Protein AF-A0A959T1R0-F1 (afdb_monomer)

Structure (mmCIF, N/CA/C/O backbone):
data_AF-A0A959T1R0-F1
#
_entry.id   AF-A0A959T1R0-F1
#
loop_
_atom_site.group_PDB
_atom_site.id
_atom_site.type_symbol
_atom_site.label_atom_id
_atom_site.label_alt_id
_atom_site.label_comp_id
_atom_site.label_asym_id
_atom_site.label_entity_id
_atom_site.label_seq_id
_atom_site.pdbx_PDB_ins_code
_atom_site.Cartn_x
_atom_site.Cartn_y
_atom_site.Cartn_z
_atom_site.occupancy
_atom_site.B_iso_or_equiv
_atom_site.auth_seq_id
_atom_site.auth_comp_id
_atom_site.auth_asym_id
_atom_site.auth_atom_id
_atom_site.pdbx_PDB_model_num
ATOM 1 N N . ARG A 1 1 ? -25.897 -6.300 41.941 1.00 79.12 1 ARG A N 1
ATOM 2 C CA . ARG A 1 1 ? -26.261 -5.542 43.169 1.00 79.12 1 ARG A CA 1
ATOM 3 C C . ARG A 1 1 ? -26.926 -4.231 42.770 1.00 79.12 1 ARG A C 1
ATOM 5 O O . ARG A 1 1 ? -26.389 -3.552 41.906 1.00 79.12 1 ARG A O 1
ATOM 12 N N . TYR A 1 2 ? -28.051 -3.872 43.387 1.00 75.25 2 TYR A N 1
ATOM 13 C CA . TYR A 1 2 ? -28.722 -2.586 43.165 1.00 75.25 2 TYR A CA 1
ATOM 14 C C . TYR A 1 2 ? -28.640 -1.717 44.425 1.00 75.25 2 TYR A C 1
ATOM 16 O O . TYR A 1 2 ? -28.887 -2.208 45.525 1.00 75.25 2 TYR A O 1
ATOM 24 N N . ASP A 1 3 ? -28.254 -0.451 44.270 1.00 79.12 3 ASP A N 1
ATOM 25 C CA . ASP A 1 3 ? -28.226 0.553 45.335 1.00 79.12 3 ASP A CA 1
ATOM 26 C C . ASP A 1 3 ? -29.332 1.587 45.084 1.00 79.12 3 ASP A C 1
ATOM 28 O O . ASP A 1 3 ? -29.198 2.467 44.230 1.00 79.12 3 ASP A O 1
ATOM 32 N N . LEU A 1 4 ? -30.428 1.464 45.840 1.00 76.31 4 LEU A N 1
ATOM 33 C CA . LEU A 1 4 ? -31.604 2.341 45.775 1.00 76.31 4 LEU A CA 1
ATOM 34 C C . LEU A 1 4 ? -31.287 3.806 46.099 1.00 76.31 4 LEU A C 1
ATOM 36 O O . LEU A 1 4 ? -31.921 4.687 45.531 1.00 76.31 4 LEU A O 1
ATOM 40 N N . LYS A 1 5 ? -30.311 4.086 46.976 1.00 76.75 5 LYS A N 1
ATOM 41 C CA . LYS A 1 5 ? -29.961 5.466 47.364 1.00 76.75 5 LYS A CA 1
ATOM 42 C C . LYS A 1 5 ? -29.145 6.169 46.286 1.00 76.75 5 LYS A C 1
ATOM 44 O O . LYS A 1 5 ? -29.253 7.378 46.118 1.00 76.75 5 LYS A O 1
ATOM 49 N N . ARG A 1 6 ? -28.299 5.417 45.579 1.00 77.62 6 ARG A N 1
ATOM 50 C CA . ARG A 1 6 ? -27.427 5.945 44.517 1.00 77.62 6 ARG A CA 1
ATOM 51 C C . ARG A 1 6 ? -27.994 5.746 43.111 1.00 77.62 6 ARG A C 1
ATOM 53 O O . ARG A 1 6 ? -27.357 6.187 42.157 1.00 77.62 6 ARG A O 1
ATOM 60 N N . HIS A 1 7 ? -29.149 5.085 42.983 1.00 83.25 7 HIS A N 1
ATOM 61 C CA . HIS A 1 7 ? -29.728 4.636 41.711 1.00 83.25 7 HIS A CA 1
ATOM 62 C C . HIS A 1 7 ? -28.674 3.968 40.812 1.00 83.25 7 HIS A C 1
ATOM 64 O O . HIS A 1 7 ? -28.519 4.311 39.639 1.00 83.25 7 HIS A O 1
ATOM 70 N N . LEU A 1 8 ? -27.894 3.062 41.411 1.00 86.31 8 LEU A N 1
ATOM 71 C CA . LEU A 1 8 ? -26.741 2.421 40.785 1.00 86.31 8 LEU A CA 1
ATOM 72 C C . LEU A 1 8 ? -26.971 0.914 40.699 1.00 86.31 8 LEU A C 1
ATOM 74 O O . LEU A 1 8 ? -27.147 0.242 41.718 1.00 86.31 8 LEU A O 1
ATOM 78 N N . ILE A 1 9 ? -26.918 0.379 39.484 1.00 86.62 9 ILE A N 1
ATOM 79 C CA . ILE A 1 9 ? -26.857 -1.058 39.231 1.00 86.62 9 ILE A CA 1
ATOM 80 C C . ILE A 1 9 ? -25.390 -1.421 39.007 1.00 86.62 9 ILE A C 1
ATOM 82 O O . ILE A 1 9 ? -24.736 -0.884 38.116 1.00 86.62 9 ILE A O 1
ATOM 86 N N . THR A 1 10 ? -24.880 -2.346 39.813 1.00 88.56 10 THR A N 1
ATOM 87 C CA . THR A 1 10 ? -23.569 -2.967 39.612 1.00 88.56 10 THR A CA 1
ATOM 88 C C . THR A 1 10 ? -23.779 -4.413 39.190 1.00 88.56 10 THR A C 1
ATOM 90 O O . THR A 1 10 ? -24.281 -5.219 39.984 1.00 88.56 10 THR A O 1
ATOM 93 N N . ALA A 1 11 ? -23.397 -4.733 37.959 1.00 88.06 11 ALA A N 1
ATOM 94 C CA . ALA A 1 11 ? -23.299 -6.098 37.464 1.00 88.06 11 ALA A CA 1
ATOM 95 C C . ALA A 1 11 ? -21.853 -6.581 37.636 1.00 88.06 11 ALA A C 1
ATOM 97 O O . ALA A 1 11 ? -20.916 -5.872 37.270 1.00 88.06 11 ALA A O 1
ATOM 98 N N . ASN A 1 12 ? -21.691 -7.758 38.232 1.00 90.38 12 ASN A N 1
ATOM 99 C CA . ASN A 1 12 ? -20.412 -8.455 38.353 1.00 90.38 12 ASN A CA 1
ATOM 100 C C . ASN A 1 12 ? -20.451 -9.681 37.430 1.00 90.38 12 ASN A C 1
ATOM 102 O O . ASN A 1 12 ? -21.544 -10.110 37.065 1.00 90.38 12 ASN A O 1
ATOM 106 N N . GLU A 1 13 ? -19.284 -10.237 37.102 1.00 89.06 13 GLU A N 1
ATOM 107 C CA . GLU A 1 13 ? -19.138 -11.424 36.239 1.00 89.06 13 GLU A CA 1
ATOM 108 C C . GLU A 1 13 ? -19.683 -11.210 34.814 1.00 89.06 13 GLU A C 1
ATOM 110 O O . GLU A 1 13 ? -20.143 -12.133 34.144 1.00 89.06 13 GLU A O 1
ATOM 115 N N . VAL A 1 14 ? -19.617 -9.969 34.324 1.00 91.00 14 VAL A N 1
ATOM 116 C CA . VAL A 1 14 ? -19.993 -9.636 32.947 1.00 91.00 14 VAL A CA 1
ATOM 117 C C . VAL A 1 14 ? -18.872 -10.072 32.012 1.00 91.00 14 VAL A C 1
ATOM 119 O O . VAL A 1 14 ? -17.866 -9.377 31.890 1.00 91.00 14 VAL A O 1
ATOM 122 N N . GLN A 1 15 ? -19.052 -11.220 31.356 1.00 91.06 15 GLN A N 1
ATOM 123 C CA . GLN A 1 15 ? -18.074 -11.751 30.401 1.00 91.06 15 GLN A CA 1
ATOM 124 C C . GLN A 1 15 ? -17.947 -10.868 29.159 1.00 91.06 15 GLN A C 1
ATOM 126 O O . GLN A 1 15 ? -16.846 -10.613 28.692 1.00 91.06 15 GLN A O 1
ATOM 131 N N . TYR A 1 16 ? -19.071 -10.395 28.626 1.00 91.94 16 TYR A N 1
ATOM 132 C CA . TYR A 1 16 ? -19.106 -9.478 27.495 1.00 91.94 16 TYR A CA 1
ATOM 133 C C . TYR A 1 16 ? -20.435 -8.726 27.461 1.00 91.94 16 TYR A C 1
ATOM 135 O O . TYR A 1 16 ? -21.439 -9.150 28.037 1.00 91.94 16 TYR A O 1
ATOM 143 N N . ILE A 1 17 ? -20.442 -7.613 26.741 1.00 93.38 17 ILE A N 1
ATOM 144 C CA . ILE A 1 17 ? -21.626 -6.838 26.403 1.00 93.38 17 ILE A CA 1
ATOM 145 C C . ILE A 1 17 ? -21.736 -6.847 24.886 1.00 93.38 17 ILE A C 1
ATOM 147 O O . ILE A 1 17 ? -20.841 -6.376 24.187 1.00 93.38 17 ILE A O 1
ATOM 151 N N . GLN A 1 18 ? -22.832 -7.394 24.373 1.00 94.19 18 GLN A N 1
ATOM 152 C CA . GLN A 1 18 ? -23.119 -7.322 22.948 1.00 94.19 18 GLN A CA 1
ATOM 153 C C . GLN A 1 18 ? -23.693 -5.943 22.620 1.00 94.19 18 GLN A C 1
ATOM 155 O O . GLN A 1 18 ? -24.751 -5.571 23.137 1.00 94.19 18 GLN A O 1
ATOM 160 N N . VAL A 1 19 ? -23.012 -5.198 21.750 1.00 93.12 19 VAL A N 1
ATOM 161 C CA . VAL A 1 19 ? -23.452 -3.876 21.291 1.00 93.12 19 VAL A CA 1
ATOM 162 C C . VAL A 1 19 ? -23.262 -3.788 19.787 1.00 93.12 19 VAL A C 1
ATOM 164 O O . VAL A 1 19 ? -22.164 -4.015 19.295 1.00 93.12 19 VAL A O 1
ATOM 167 N N . ALA A 1 20 ? -24.333 -3.444 19.069 1.00 93.06 20 ALA A N 1
ATOM 168 C CA . ALA A 1 20 ? -24.360 -3.476 17.606 1.00 93.06 20 ALA A CA 1
ATOM 169 C C . ALA A 1 20 ? -23.888 -4.844 17.064 1.00 93.06 20 ALA A C 1
ATOM 171 O O . ALA A 1 20 ? -24.554 -5.856 17.305 1.00 93.06 20 ALA A O 1
ATOM 172 N N . ASP A 1 21 ? -22.755 -4.877 16.370 1.00 93.62 21 ASP A N 1
ATOM 173 C CA . ASP A 1 21 ? -22.107 -6.064 15.820 1.00 93.62 21 ASP A CA 1
ATOM 174 C C . ASP A 1 21 ? -20.837 -6.490 16.581 1.00 93.62 21 ASP A C 1
ATOM 176 O O . ASP A 1 21 ? -20.156 -7.425 16.160 1.00 93.62 21 ASP A O 1
ATOM 180 N N . ALA A 1 22 ? -20.534 -5.864 17.719 1.00 95.00 22 ALA A N 1
ATOM 181 C CA . ALA A 1 22 ? -19.337 -6.134 18.504 1.00 95.00 22 ALA A CA 1
ATOM 182 C C . ALA A 1 22 ? -19.637 -6.804 19.854 1.00 95.00 22 ALA A C 1
ATOM 184 O O . ALA A 1 22 ? -20.708 -6.646 20.453 1.00 95.00 22 ALA A O 1
ATOM 185 N N . LEU A 1 23 ? -18.642 -7.537 20.356 1.00 95.50 23 LEU A N 1
ATOM 186 C CA . LEU A 1 23 ? -18.575 -8.003 21.739 1.00 95.50 23 LEU A CA 1
ATOM 187 C C . LEU A 1 23 ? -17.570 -7.134 22.491 1.00 95.50 23 LEU A C 1
ATOM 189 O O . LEU A 1 23 ? -16.383 -7.140 22.165 1.00 95.50 23 LEU A O 1
ATOM 193 N N . VAL A 1 24 ? -18.046 -6.391 23.487 1.00 95.69 24 VAL A N 1
ATOM 194 C CA . VAL A 1 24 ? -17.204 -5.575 24.366 1.00 95.69 24 VAL A CA 1
ATOM 195 C C . VAL A 1 24 ? -16.977 -6.334 25.667 1.00 95.69 24 VAL A C 1
ATOM 197 O O . VAL A 1 24 ? -17.912 -6.529 26.441 1.00 95.69 24 VAL A O 1
ATOM 200 N N . THR A 1 25 ? -15.742 -6.748 25.916 1.00 95.44 25 THR A N 1
ATOM 201 C CA . THR A 1 25 ? -15.326 -7.492 27.110 1.00 95.44 25 THR A CA 1
ATOM 202 C C . THR A 1 25 ? -14.668 -6.537 28.112 1.00 95.44 25 THR A C 1
ATOM 204 O O . THR A 1 25 ? -13.581 -6.029 27.823 1.00 95.44 25 THR A O 1
ATOM 207 N N . PRO A 1 26 ? -15.298 -6.251 29.270 1.00 93.94 26 PRO A N 1
ATOM 208 C CA . PRO A 1 26 ? -14.703 -5.419 30.317 1.00 93.94 26 PRO A CA 1
ATOM 209 C C . PRO A 1 26 ? -13.521 -6.121 30.997 1.00 93.94 26 PRO A C 1
ATOM 211 O O . PRO A 1 26 ? -13.611 -7.305 31.316 1.00 93.94 26 PRO A O 1
ATOM 214 N N . ASP A 1 27 ? -12.464 -5.377 31.321 1.00 91.62 27 ASP A N 1
ATOM 215 C CA . ASP A 1 27 ? -11.269 -5.891 32.014 1.00 91.62 27 ASP A CA 1
ATOM 216 C C . ASP A 1 27 ? -11.579 -6.515 33.388 1.00 91.62 27 ASP A C 1
ATOM 218 O O . ASP A 1 27 ? -11.076 -7.567 33.772 1.00 91.62 27 ASP A O 1
ATOM 222 N N . SER A 1 28 ? -12.459 -5.855 34.130 1.00 88.94 28 SER A N 1
ATOM 223 C CA . SER A 1 28 ? -12.783 -6.120 35.525 1.00 88.94 28 SER A CA 1
ATOM 224 C C . SER A 1 28 ? -14.018 -7.003 35.685 1.00 88.94 28 SER A C 1
ATOM 226 O O . SER A 1 28 ? -14.479 -7.203 36.815 1.00 88.94 28 SER A O 1
ATOM 228 N N . MET A 1 29 ? -14.587 -7.481 34.567 1.00 89.44 29 MET A N 1
ATOM 229 C CA . MET A 1 29 ? -15.870 -8.195 34.494 1.00 89.44 29 MET A CA 1
ATOM 230 C C . MET A 1 29 ? -16.998 -7.471 35.246 1.00 89.44 29 MET A C 1
ATOM 232 O O . MET A 1 29 ? -17.926 -8.088 35.776 1.00 89.44 29 MET A O 1
ATOM 236 N N . ARG A 1 30 ? -16.901 -6.143 35.357 1.00 88.44 30 ARG A N 1
ATOM 237 C CA . ARG A 1 30 ? -17.787 -5.330 36.182 1.00 88.44 30 ARG A CA 1
ATOM 238 C C . ARG A 1 30 ? -18.316 -4.163 35.384 1.00 88.44 30 ARG A C 1
ATOM 240 O O . ARG A 1 30 ? -17.562 -3.433 34.755 1.00 88.44 30 ARG A O 1
ATOM 247 N N . VAL A 1 31 ? -19.621 -3.954 35.481 1.00 91.00 31 VAL A N 1
ATOM 248 C CA . VAL A 1 31 ? -20.313 -2.871 34.787 1.00 91.00 31 VAL A CA 1
ATOM 249 C C . VAL A 1 31 ? -21.145 -2.090 35.789 1.00 91.00 31 VAL A C 1
ATOM 251 O O . VAL A 1 31 ? -21.830 -2.661 36.644 1.00 91.00 31 VAL A O 1
ATOM 254 N N . ARG A 1 32 ? -21.071 -0.764 35.696 1.00 89.56 32 ARG A N 1
ATOM 255 C CA . ARG A 1 32 ? -21.807 0.172 36.546 1.00 89.56 32 ARG A CA 1
ATOM 256 C C . ARG A 1 32 ? -22.764 0.977 35.683 1.00 89.56 32 ARG A C 1
ATOM 258 O O . ARG A 1 32 ? -22.335 1.657 34.760 1.00 89.56 32 ARG A O 1
ATOM 265 N N . ILE A 1 33 ? -24.051 0.906 36.005 1.00 89.38 33 ILE A N 1
ATOM 266 C CA . ILE A 1 33 ? -25.122 1.597 35.283 1.00 89.38 33 ILE A CA 1
ATOM 267 C C . ILE A 1 33 ? -25.807 2.553 36.257 1.00 89.38 33 ILE A C 1
ATOM 269 O O . ILE A 1 33 ? -26.310 2.136 37.304 1.00 89.38 33 ILE A O 1
ATOM 273 N N . ARG A 1 34 ? -25.795 3.844 35.930 1.00 89.94 34 ARG A N 1
ATOM 274 C CA . ARG A 1 34 ? -26.394 4.930 36.715 1.00 89.94 34 ARG A CA 1
ATOM 275 C C . ARG A 1 34 ? -27.825 5.219 36.255 1.00 89.94 34 ARG A C 1
ATOM 277 O O . ARG A 1 34 ? -28.356 4.578 35.347 1.00 89.94 34 ARG A O 1
ATOM 284 N N . ARG A 1 35 ? -28.443 6.237 36.868 1.00 87.00 35 ARG A N 1
ATOM 285 C CA . ARG A 1 35 ? -29.733 6.796 36.432 1.00 87.00 35 ARG A CA 1
ATOM 286 C C . ARG A 1 35 ? -29.757 7.051 34.918 1.00 87.00 35 ARG A C 1
ATOM 288 O O . ARG A 1 35 ? -28.738 7.416 34.334 1.00 87.00 35 ARG A O 1
ATOM 295 N N . ASN A 1 36 ? -30.934 6.896 34.316 1.00 83.81 36 ASN A N 1
ATOM 296 C CA . ASN A 1 36 ? -31.169 7.029 32.871 1.00 83.81 36 ASN A CA 1
ATOM 297 C C . ASN A 1 36 ? -30.380 6.025 32.011 1.00 83.81 36 ASN A C 1
ATOM 299 O O . ASN A 1 36 ? -30.051 6.330 30.872 1.00 83.81 36 ASN A O 1
ATOM 303 N N . ALA A 1 37 ? -30.061 4.848 32.565 1.00 81.69 37 ALA A N 1
ATOM 304 C CA . ALA A 1 37 ? -29.288 3.799 31.896 1.00 81.69 37 ALA A CA 1
ATOM 305 C C . ALA A 1 37 ? -27.890 4.243 31.415 1.00 81.69 37 ALA A C 1
ATOM 307 O O . ALA A 1 37 ? -27.315 3.622 30.527 1.00 81.69 37 ALA A O 1
ATOM 308 N N . ASN A 1 38 ? -27.324 5.292 32.021 1.00 88.44 38 ASN A N 1
ATOM 309 C CA . ASN A 1 38 ? -25.993 5.774 31.672 1.00 88.44 38 ASN A CA 1
ATOM 310 C C . ASN A 1 38 ? -24.922 4.827 32.234 1.00 88.44 38 ASN A C 1
ATOM 312 O O . ASN A 1 38 ? -24.797 4.685 33.455 1.00 88.44 38 ASN A O 1
ATOM 316 N N . MET A 1 39 ? -24.181 4.167 31.349 1.00 90.12 39 MET A N 1
ATOM 317 C CA . MET A 1 39 ? -23.119 3.235 31.710 1.00 90.12 39 MET A CA 1
ATOM 318 C C . MET A 1 39 ? -21.811 3.992 31.964 1.00 90.12 39 MET A C 1
ATOM 320 O O . MET A 1 39 ? -21.445 4.877 31.195 1.00 90.12 39 MET A O 1
ATOM 324 N N . ASP A 1 40 ? -21.097 3.651 33.040 1.00 92.38 40 ASP A N 1
ATOM 325 C CA . ASP A 1 40 ? -19.740 4.172 33.236 1.00 92.38 40 ASP A CA 1
ATOM 326 C C . ASP A 1 40 ? -18.836 3.671 32.084 1.00 92.38 40 ASP A C 1
ATOM 328 O O . ASP A 1 40 ? -18.945 2.496 31.714 1.00 92.38 40 ASP A O 1
ATOM 332 N N . PRO A 1 41 ? -17.944 4.515 31.526 1.00 94.00 41 PRO A N 1
ATOM 333 C CA . PRO A 1 41 ? -17.021 4.093 30.477 1.00 94.00 41 PRO A CA 1
ATOM 334 C C . PRO A 1 41 ? -16.186 2.885 30.906 1.00 94.00 41 PRO A C 1
ATOM 336 O O . PRO A 1 41 ? -15.659 2.844 32.020 1.00 94.00 41 PRO A O 1
ATOM 339 N N . LEU A 1 42 ? -16.055 1.914 30.006 1.00 94.12 42 LEU A N 1
ATOM 340 C CA . LEU A 1 42 ? -15.245 0.721 30.212 1.00 94.12 42 LEU A CA 1
ATOM 341 C C . LEU A 1 42 ? -13.814 1.026 29.781 1.00 94.12 42 LEU A C 1
ATOM 343 O O . LEU A 1 42 ? -13.563 1.272 28.604 1.00 94.12 42 LEU A O 1
ATOM 347 N N . THR A 1 43 ? -12.887 1.032 30.729 1.00 94.50 43 THR A N 1
ATOM 348 C CA . THR A 1 43 ? -11.453 1.219 30.479 1.00 94.50 43 THR A CA 1
ATOM 349 C C . THR A 1 43 ? -10.762 -0.128 30.297 1.00 94.50 43 THR A C 1
ATOM 351 O O . THR A 1 43 ? -11.183 -1.105 30.908 1.00 94.50 43 THR A O 1
ATOM 354 N N . ASN A 1 44 ? -9.697 -0.178 29.490 1.00 94.50 44 ASN A N 1
ATOM 355 C CA . ASN A 1 44 ? -8.938 -1.401 29.185 1.00 94.50 44 ASN A CA 1
ATOM 356 C C . ASN A 1 44 ? -9.805 -2.565 28.667 1.00 94.50 44 ASN A C 1
ATOM 358 O O . ASN A 1 44 ? -9.462 -3.735 28.830 1.00 94.50 44 ASN A O 1
ATOM 362 N N . ALA A 1 45 ? -10.938 -2.252 28.041 1.00 95.12 45 ALA A N 1
ATOM 363 C CA . ALA A 1 45 ? -11.821 -3.252 27.468 1.00 95.12 45 ALA A CA 1
ATOM 364 C C . ALA A 1 45 ? -11.226 -3.830 26.176 1.00 95.12 45 ALA A C 1
ATOM 366 O O . ALA A 1 45 ? -10.382 -3.217 25.520 1.00 95.12 45 ALA A O 1
ATOM 367 N N . THR A 1 46 ? -11.704 -5.010 25.793 1.00 96.44 46 THR A N 1
ATOM 368 C CA . THR A 1 46 ? -11.420 -5.608 24.483 1.00 96.44 46 THR A CA 1
ATOM 369 C C . THR A 1 46 ? -12.683 -5.579 23.635 1.00 96.44 46 THR A C 1
ATOM 371 O O . THR A 1 46 ? -13.745 -5.982 24.104 1.00 96.44 46 THR A O 1
ATOM 374 N N . ILE A 1 47 ? -12.585 -5.110 22.393 1.00 95.94 47 ILE A N 1
ATOM 375 C CA . ILE A 1 47 ? -13.688 -5.104 21.427 1.00 95.94 47 ILE A CA 1
ATOM 376 C C . ILE A 1 47 ? -13.384 -6.159 20.369 1.00 95.94 47 ILE A C 1
ATOM 378 O O . ILE A 1 47 ? -12.367 -6.074 19.689 1.00 95.94 47 ILE A O 1
ATOM 382 N N . THR A 1 48 ? -14.258 -7.146 20.210 1.00 95.62 48 THR A N 1
ATOM 383 C CA . THR A 1 48 ? -14.185 -8.114 19.106 1.00 95.62 48 THR A CA 1
ATOM 384 C C . THR A 1 48 ? -15.276 -7.803 18.091 1.00 95.62 48 THR A C 1
ATOM 386 O O . THR A 1 48 ? -16.457 -7.854 18.442 1.00 95.62 48 THR A O 1
ATOM 389 N N . ALA A 1 49 ? -14.896 -7.495 16.850 1.00 91.75 49 ALA A N 1
ATOM 390 C CA . ALA A 1 49 ? -15.817 -7.094 15.790 1.00 91.75 49 ALA A CA 1
ATOM 391 C C . ALA A 1 49 ? -15.526 -7.827 14.463 1.00 91.75 49 ALA A C 1
ATOM 393 O O . ALA A 1 49 ? -14.376 -7.946 14.046 1.00 91.75 49 ALA A O 1
ATOM 394 N N . ASN A 1 50 ? -16.528 -8.332 13.739 1.00 86.56 50 ASN A N 1
ATOM 395 C CA . ASN A 1 50 ? -17.919 -8.592 14.149 1.00 86.56 50 ASN A CA 1
ATOM 396 C C . ASN A 1 50 ? -17.992 -9.860 15.041 1.00 86.56 50 ASN A C 1
ATOM 398 O O . ASN A 1 50 ? -17.139 -10.735 14.928 1.00 86.56 50 ASN A O 1
ATOM 402 N N . TYR A 1 51 ? -18.997 -10.022 15.907 1.00 84.56 51 TYR A N 1
ATOM 403 C CA . TYR A 1 51 ? -19.181 -11.222 16.742 1.00 84.56 51 TYR A CA 1
ATOM 404 C C . TYR A 1 51 ? -19.294 -12.548 15.960 1.00 84.56 51 TYR A C 1
ATOM 406 O O . TYR A 1 51 ? -19.056 -13.609 16.546 1.00 84.56 51 TYR A O 1
ATOM 414 N N . VAL A 1 52 ? -19.645 -12.503 14.667 1.00 88.19 52 VAL A N 1
ATOM 415 C CA . VAL A 1 52 ? -19.708 -13.682 13.782 1.00 88.19 52 VAL A CA 1
ATOM 416 C C . VAL A 1 52 ? -18.326 -14.058 13.243 1.00 88.19 52 VAL A C 1
ATOM 418 O O . VAL A 1 52 ? -17.846 -15.159 13.499 1.00 88.19 52 VAL A O 1
ATOM 421 N N . THR A 1 53 ? -17.690 -13.154 12.495 1.00 89.75 53 THR A N 1
ATOM 422 C CA . THR A 1 53 ? -16.425 -13.415 11.786 1.00 89.75 53 THR A CA 1
ATOM 423 C C . THR A 1 53 ? -15.196 -13.225 12.663 1.00 89.75 53 THR A C 1
ATOM 425 O O . THR A 1 53 ? -14.187 -13.891 12.452 1.00 89.75 53 THR A O 1
ATOM 428 N N . LYS A 1 54 ? -15.286 -12.331 13.653 1.00 91.38 54 LYS A N 1
ATOM 429 C CA . LYS A 1 54 ? -14.241 -12.001 14.629 1.00 91.38 54 LYS A CA 1
ATOM 430 C C . LYS A 1 54 ? -12.903 -11.646 13.976 1.00 91.38 54 LYS A C 1
ATOM 432 O O . LYS A 1 54 ? -11.851 -12.005 14.496 1.00 91.38 54 LYS A O 1
ATOM 437 N N . TYR A 1 55 ? -12.952 -10.951 12.837 1.00 91.25 55 TYR A N 1
ATOM 438 C CA . TYR A 1 55 ? -11.749 -10.543 12.110 1.00 91.25 55 TYR A CA 1
ATOM 439 C C . TYR A 1 55 ? -10.883 -9.579 12.915 1.00 91.25 55 TYR A C 1
ATOM 441 O O . TYR A 1 55 ? -9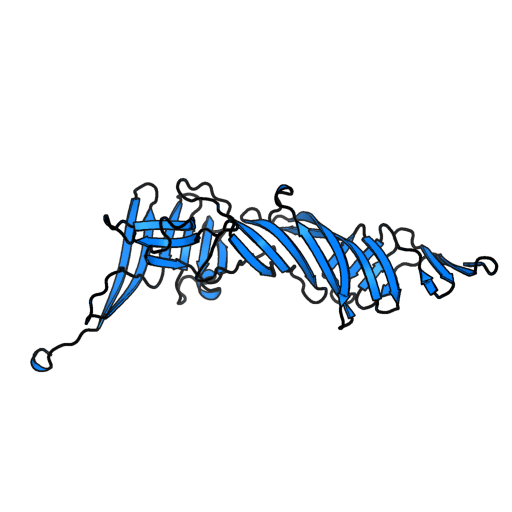.662 -9.680 12.863 1.00 91.25 55 TYR A O 1
ATOM 449 N N . HIS A 1 56 ? -11.508 -8.688 13.687 1.00 95.06 56 HIS A N 1
ATOM 450 C CA . HIS A 1 56 ? -10.806 -7.617 14.378 1.00 95.06 56 HIS A CA 1
ATOM 451 C C . HIS A 1 56 ? -10.948 -7.736 15.885 1.00 95.06 56 HIS A C 1
ATOM 453 O O . HIS A 1 56 ? -12.052 -7.878 16.417 1.00 95.06 56 HIS A O 1
ATOM 459 N N . THR A 1 57 ? -9.815 -7.621 16.573 1.00 95.81 57 THR A N 1
ATOM 460 C CA . THR A 1 57 ? -9.753 -7.513 18.031 1.00 95.81 57 THR A CA 1
ATOM 461 C C . THR A 1 57 ? -9.035 -6.219 18.387 1.00 95.81 57 THR A C 1
ATOM 463 O O . THR A 1 57 ? -7.852 -6.062 18.103 1.00 95.81 57 THR A O 1
ATOM 466 N N . ILE A 1 58 ? -9.767 -5.285 18.991 1.00 96.88 58 ILE A N 1
ATOM 467 C CA . ILE A 1 58 ? -9.245 -4.006 19.471 1.00 96.88 58 ILE A CA 1
ATOM 468 C C . ILE A 1 58 ? -8.994 -4.148 20.970 1.00 96.88 58 ILE A C 1
ATOM 470 O O . ILE A 1 58 ? -9.918 -4.439 21.733 1.00 96.88 58 ILE A O 1
ATOM 474 N N . VAL A 1 59 ? -7.755 -3.935 21.390 1.00 96.56 59 VAL A N 1
ATOM 475 C CA . VAL A 1 59 ? -7.300 -4.046 22.780 1.00 96.56 59 VAL A CA 1
ATOM 476 C C . VAL A 1 59 ? -7.068 -2.667 23.395 1.00 96.56 59 VAL A C 1
ATOM 478 O O . VAL A 1 59 ? -7.090 -1.650 22.698 1.00 96.56 59 VAL A O 1
ATOM 481 N N . ASN A 1 60 ? -6.876 -2.626 24.720 1.00 95.81 60 ASN A N 1
ATOM 482 C CA . ASN A 1 60 ? -6.669 -1.396 25.497 1.00 95.81 60 ASN A CA 1
ATOM 483 C C . ASN A 1 60 ? -7.730 -0.323 25.205 1.00 95.81 60 ASN A C 1
ATOM 485 O O . ASN A 1 60 ? -7.448 0.879 25.173 1.00 95.81 60 ASN A O 1
ATOM 489 N N . ALA A 1 61 ? -8.964 -0.763 24.957 1.00 96.19 61 ALA A N 1
ATOM 490 C CA . ALA A 1 61 ? -10.008 0.118 24.495 1.00 96.19 61 ALA A CA 1
ATOM 491 C C . ALA A 1 61 ? -10.649 0.874 25.661 1.00 96.19 61 ALA A C 1
ATOM 493 O O . ALA A 1 61 ? -10.884 0.327 26.739 1.00 96.19 61 ALA A O 1
ATOM 494 N N . THR A 1 62 ? -10.967 2.143 25.424 1.00 96.88 62 THR A N 1
ATOM 495 C CA . THR A 1 62 ? -11.862 2.913 26.291 1.00 96.88 62 THR A CA 1
ATOM 496 C C . THR A 1 62 ? -13.187 3.050 25.564 1.00 96.88 62 THR A C 1
ATOM 498 O O . THR A 1 62 ? -13.242 3.700 24.522 1.00 96.88 62 THR A O 1
ATOM 501 N N . VAL A 1 63 ? -14.234 2.410 26.083 1.00 96.25 63 VAL A N 1
ATOM 502 C CA . VAL A 1 63 ? -15.521 2.248 25.395 1.00 96.25 63 VAL A CA 1
ATOM 503 C C . VAL A 1 63 ? -16.637 2.915 26.182 1.00 96.25 63 VAL A C 1
ATOM 505 O O . VAL A 1 63 ? -16.836 2.646 27.366 1.00 96.25 63 VAL A O 1
ATOM 508 N N . ASN A 1 64 ? -17.402 3.760 25.505 1.00 95.94 64 ASN A N 1
ATOM 509 C CA . ASN A 1 64 ? -18.626 4.356 26.002 1.00 95.94 64 ASN A CA 1
ATOM 510 C C . ASN A 1 64 ? -19.824 3.755 25.259 1.00 95.94 64 ASN A C 1
ATOM 512 O O . ASN A 1 64 ? -19.956 3.915 24.046 1.00 95.94 64 ASN A O 1
ATOM 516 N N . ILE A 1 65 ? -20.698 3.062 25.986 1.00 94.44 65 ILE A N 1
ATOM 517 C CA . ILE A 1 65 ? -21.891 2.421 25.429 1.00 94.44 65 ILE A CA 1
ATOM 518 C C . ILE A 1 65 ? -23.086 3.335 25.694 1.00 94.44 65 ILE A C 1
ATOM 520 O O . ILE A 1 65 ? -23.567 3.431 26.822 1.00 94.44 65 ILE A O 1
ATOM 524 N N . ALA A 1 66 ? -23.569 3.995 24.642 1.00 92.12 66 ALA A N 1
ATOM 525 C CA . ALA A 1 66 ? -24.695 4.923 24.726 1.00 92.12 66 ALA A CA 1
ATOM 526 C C . ALA A 1 66 ? -26.050 4.217 24.556 1.00 92.12 66 ALA A C 1
ATOM 528 O O . ALA A 1 66 ? -27.038 4.609 25.174 1.00 92.12 66 ALA A O 1
ATOM 529 N N . ALA A 1 67 ? -26.112 3.173 23.721 1.00 91.50 67 ALA A N 1
ATOM 530 C CA . ALA A 1 67 ? -27.329 2.407 23.466 1.00 91.50 67 ALA A CA 1
ATOM 531 C C . ALA A 1 67 ? -27.012 0.986 22.976 1.00 91.50 67 ALA A C 1
ATOM 533 O O . ALA A 1 67 ? -25.880 0.671 22.621 1.00 91.50 67 ALA A O 1
ATOM 534 N N . ARG A 1 68 ? -28.042 0.133 22.852 1.00 91.06 68 ARG A N 1
ATOM 535 C CA . ARG A 1 68 ? -27.928 -1.253 22.342 1.00 91.06 68 ARG A CA 1
ATOM 536 C C . ARG A 1 68 ? -27.172 -1.369 21.007 1.00 91.06 68 ARG A C 1
ATOM 538 O O . ARG A 1 68 ? -26.568 -2.401 20.735 1.00 91.06 68 ARG A O 1
ATOM 545 N N . ARG A 1 69 ? -27.257 -0.348 20.153 1.00 93.25 69 ARG A N 1
ATOM 546 C CA . ARG A 1 69 ? -26.637 -0.311 18.817 1.00 93.25 69 ARG A CA 1
ATOM 547 C C . ARG A 1 69 ? -25.674 0.861 18.635 1.00 93.25 69 ARG A C 1
ATOM 549 O O . ARG A 1 69 ? -25.384 1.233 17.509 1.00 93.25 69 ARG A O 1
ATOM 556 N N . GLN A 1 70 ? -25.235 1.480 19.728 1.00 93.88 70 GLN A N 1
ATOM 557 C CA . GLN A 1 70 ? -24.387 2.659 19.660 1.00 93.88 70 GLN A CA 1
ATOM 558 C C . GLN A 1 70 ? -23.353 2.613 20.773 1.00 93.88 70 GLN A C 1
ATOM 560 O O . GLN A 1 70 ? -23.688 2.670 21.960 1.00 93.88 70 GLN A O 1
ATOM 565 N N . TYR A 1 71 ? -22.095 2.560 20.368 1.00 95.25 71 TYR A N 1
ATOM 566 C CA . TYR A 1 71 ? -20.967 2.776 21.249 1.00 95.25 71 TYR A CA 1
ATOM 567 C C . TYR A 1 71 ? -19.919 3.605 20.523 1.00 95.25 71 TYR A C 1
ATOM 569 O O . TYR A 1 71 ? -19.853 3.607 19.297 1.00 95.25 71 TYR A O 1
ATOM 577 N N . SER A 1 72 ? -19.104 4.303 21.296 1.00 96.44 72 SER A N 1
ATOM 578 C CA . SER A 1 72 ? -17.923 4.983 20.797 1.00 96.44 72 SER A CA 1
ATOM 579 C C . SER A 1 72 ? -16.731 4.635 21.666 1.00 96.44 72 SER A C 1
ATOM 581 O O . SER A 1 72 ? -16.876 4.252 22.828 1.00 96.44 72 SER A O 1
ATOM 583 N N . GLY A 1 73 ? -15.535 4.752 21.115 1.00 95.62 73 GLY A N 1
ATOM 584 C CA . GLY A 1 73 ? -14.342 4.504 21.890 1.00 95.62 73 GLY A CA 1
ATOM 585 C C . GLY A 1 73 ? -13.059 4.815 21.160 1.00 95.62 73 GLY A C 1
ATOM 586 O O . GLY A 1 73 ? -13.041 5.311 20.035 1.00 95.62 73 GLY A O 1
ATOM 587 N N . THR A 1 74 ? -11.980 4.490 21.843 1.00 97.69 74 THR A N 1
ATOM 588 C CA . THR A 1 74 ? -10.618 4.467 21.319 1.00 97.69 74 THR A CA 1
ATOM 589 C C . THR A 1 74 ? -10.026 3.109 21.638 1.00 97.69 74 THR A C 1
ATOM 591 O O . THR A 1 74 ? -10.502 2.450 22.561 1.00 97.69 74 THR A O 1
ATOM 594 N N . GLY A 1 75 ? -8.962 2.711 20.960 1.00 96.88 75 GLY A N 1
ATOM 595 C CA . GLY A 1 75 ? -8.242 1.492 21.307 1.00 96.88 75 GLY A CA 1
ATOM 596 C C . GLY A 1 75 ? -7.034 1.288 20.419 1.00 96.88 75 GLY A C 1
ATOM 597 O O . GLY A 1 75 ? -6.575 2.219 19.759 1.00 96.88 75 GLY A O 1
ATOM 598 N N . GLU A 1 76 ? -6.518 0.074 20.408 1.00 97.31 76 GLU A N 1
ATOM 599 C CA . GLU A 1 76 ? -5.362 -0.306 19.610 1.00 97.31 76 GLU A CA 1
ATOM 600 C C . GLU A 1 76 ? -5.643 -1.620 18.884 1.00 97.31 76 GLU A C 1
ATOM 602 O O . GLU A 1 76 ? -6.319 -2.494 19.426 1.00 97.31 76 GLU A O 1
ATOM 607 N N . ILE A 1 77 ? -5.133 -1.760 17.664 1.00 96.00 77 ILE A N 1
ATOM 608 C CA . ILE A 1 77 ? -5.196 -3.002 16.891 1.00 96.00 77 ILE A CA 1
ATOM 609 C C . ILE A 1 77 ? -3.793 -3.429 16.477 1.00 96.00 77 ILE A C 1
ATOM 611 O O . ILE A 1 77 ? -2.960 -2.588 16.145 1.00 96.00 77 ILE A O 1
ATOM 615 N N . ASP A 1 78 ? -3.550 -4.734 16.468 1.00 94.44 78 ASP A N 1
ATOM 616 C CA . ASP A 1 78 ? -2.301 -5.298 15.975 1.00 94.44 78 ASP A CA 1
ATOM 617 C C . ASP A 1 78 ? -2.405 -5.573 14.469 1.00 94.44 78 ASP A C 1
ATOM 619 O O . ASP A 1 78 ? -3.213 -6.384 14.015 1.00 94.44 78 ASP A O 1
ATOM 623 N N . TYR A 1 79 ? -1.561 -4.904 13.690 1.00 94.38 79 TYR A N 1
ATOM 624 C CA . TYR A 1 79 ? -1.283 -5.245 12.302 1.00 94.38 79 TYR A CA 1
ATOM 625 C C . TYR A 1 79 ? -0.140 -6.255 12.270 1.00 94.38 79 TYR A C 1
ATOM 627 O O . TYR A 1 79 ? 0.975 -5.948 12.689 1.00 94.38 79 TYR A O 1
ATOM 635 N N . VAL A 1 80 ? -0.412 -7.469 11.800 1.00 93.69 80 VAL A N 1
ATOM 636 C CA . VAL A 1 80 ? 0.591 -8.535 11.722 1.00 93.69 80 VAL A CA 1
ATOM 637 C C . VAL A 1 80 ? 1.072 -8.652 10.283 1.00 93.69 80 VAL A C 1
ATOM 639 O O . VAL A 1 80 ? 0.280 -8.970 9.396 1.00 93.69 80 VAL A O 1
ATOM 642 N N . ASP A 1 81 ? 2.361 -8.404 10.063 1.00 91.19 81 ASP A N 1
ATOM 643 C CA . ASP A 1 81 ? 2.973 -8.527 8.741 1.00 91.19 81 ASP A CA 1
ATOM 644 C C . ASP A 1 81 ? 3.181 -9.995 8.312 1.00 91.19 81 ASP A C 1
ATOM 646 O O . ASP A 1 81 ? 2.947 -10.954 9.059 1.00 91.19 81 ASP A O 1
ATOM 650 N N . GLU A 1 82 ? 3.666 -10.182 7.086 1.00 90.38 82 GLU A N 1
ATOM 651 C CA . GLU A 1 82 ? 4.042 -11.487 6.531 1.00 90.38 82 GLU A CA 1
ATOM 652 C C . GLU A 1 82 ? 5.068 -12.276 7.365 1.00 90.38 82 GLU A C 1
ATOM 654 O O . GLU A 1 82 ? 5.071 -13.507 7.333 1.00 90.38 82 GLU A O 1
ATOM 659 N N . ASN A 1 83 ? 5.907 -11.594 8.148 1.00 91.06 83 ASN A N 1
ATOM 660 C CA . ASN A 1 83 ? 6.926 -12.193 9.008 1.00 91.06 83 ASN A CA 1
ATOM 661 C C . ASN A 1 83 ? 6.422 -12.455 10.433 1.00 91.06 83 ASN A C 1
ATOM 663 O O . ASN A 1 83 ? 7.212 -12.813 11.310 1.00 91.06 83 ASN A O 1
ATOM 667 N N . LYS A 1 84 ? 5.111 -12.311 10.672 1.00 91.12 84 LYS A N 1
ATOM 668 C CA . LYS A 1 84 ? 4.463 -12.437 11.986 1.00 91.12 84 LYS A CA 1
ATOM 669 C C . LYS A 1 84 ? 4.905 -11.370 12.991 1.00 91.12 84 LYS A C 1
ATOM 671 O O . LYS A 1 84 ? 4.724 -11.551 14.197 1.00 91.12 84 LYS A O 1
ATOM 676 N N . LYS A 1 85 ? 5.475 -10.260 12.524 1.00 90.75 85 LYS A N 1
ATOM 677 C CA . LYS A 1 85 ? 5.783 -9.106 13.361 1.00 90.75 85 LYS A CA 1
ATOM 678 C C . LYS A 1 85 ? 4.503 -8.298 13.549 1.00 90.75 85 LYS A C 1
ATOM 680 O O . LYS A 1 85 ? 3.876 -7.871 12.583 1.00 90.75 85 LYS A O 1
ATOM 685 N N . ALA A 1 86 ? 4.119 -8.107 14.807 1.00 91.38 86 ALA A N 1
ATOM 686 C CA . ALA A 1 86 ? 2.967 -7.297 15.171 1.00 91.38 86 ALA A CA 1
ATOM 687 C C . ALA A 1 86 ? 3.377 -5.827 15.330 1.00 91.38 86 ALA A C 1
ATOM 689 O O . ALA A 1 86 ? 4.318 -5.505 16.059 1.00 91.38 86 ALA A O 1
ATOM 690 N N . PHE A 1 87 ? 2.644 -4.944 14.667 1.00 92.31 87 PHE A N 1
ATOM 691 C CA . PHE A 1 87 ? 2.734 -3.498 14.788 1.00 92.31 87 PHE A CA 1
ATOM 692 C C . PHE A 1 87 ? 1.433 -2.978 15.381 1.00 92.31 87 PHE A C 1
ATOM 694 O O . PHE A 1 87 ? 0.358 -3.210 14.830 1.00 92.31 87 PHE A O 1
ATOM 701 N N . ARG A 1 88 ? 1.520 -2.267 16.502 1.00 94.31 88 ARG A N 1
ATOM 702 C CA . ARG A 1 88 ? 0.330 -1.783 17.195 1.00 94.31 88 ARG A CA 1
ATOM 703 C C . ARG A 1 88 ? -0.087 -0.422 16.653 1.00 94.31 88 ARG A C 1
ATOM 705 O O . ARG A 1 88 ? 0.668 0.537 16.754 1.00 94.31 88 ARG A O 1
ATOM 712 N N . ILE A 1 89 ? -1.295 -0.338 16.107 1.00 96.19 89 ILE A N 1
ATOM 713 C CA . ILE A 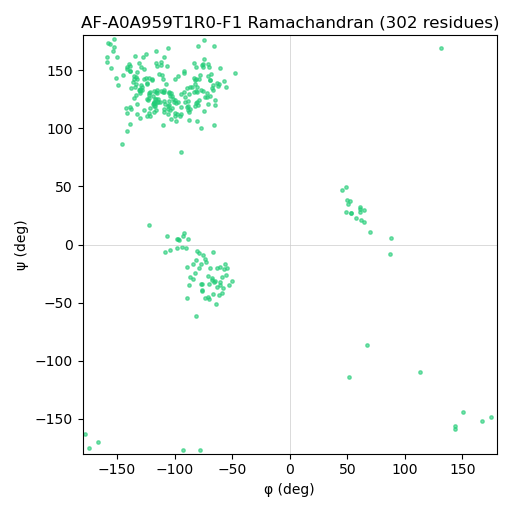1 89 ? -1.866 0.878 15.524 1.00 96.19 89 ILE A CA 1
ATOM 714 C C . ILE A 1 89 ? -2.887 1.457 16.495 1.00 96.19 89 ILE A C 1
ATOM 716 O O . ILE A 1 89 ? -3.827 0.776 16.916 1.00 96.19 89 ILE A O 1
ATOM 720 N N . ARG A 1 90 ? -2.741 2.742 16.822 1.00 96.38 90 ARG A N 1
ATOM 721 C CA . ARG A 1 90 ? -3.690 3.444 17.686 1.00 96.38 90 ARG A CA 1
ATOM 722 C C . ARG A 1 90 ? -4.917 3.905 16.900 1.00 96.38 90 ARG A C 1
ATOM 724 O O . ARG A 1 90 ? -4.829 4.712 15.976 1.00 96.38 90 ARG A O 1
ATOM 731 N N . LEU A 1 91 ? -6.083 3.444 17.334 1.00 97.19 91 LEU A N 1
ATOM 732 C CA . LEU A 1 91 ? -7.389 3.827 16.816 1.00 97.19 91 LEU A CA 1
ATOM 733 C C . LEU A 1 91 ? -7.957 4.963 17.672 1.00 97.19 91 LEU A C 1
ATOM 735 O O . LEU A 1 91 ? -8.286 4.793 18.849 1.00 97.19 91 LEU A O 1
ATOM 739 N N . GLN A 1 92 ? -8.058 6.145 17.070 1.00 95.69 92 GLN A N 1
ATOM 740 C CA . GLN A 1 92 ? -8.546 7.360 17.726 1.00 95.69 92 GLN A CA 1
ATOM 741 C C . GLN A 1 92 ? -10.071 7.432 17.755 1.00 95.69 92 GLN A C 1
ATOM 743 O O . GLN A 1 92 ? -10.646 8.126 18.589 1.00 95.69 92 GLN A O 1
ATOM 748 N N . ASN A 1 93 ? -10.727 6.743 16.828 1.00 95.38 93 ASN A N 1
ATOM 749 C CA . ASN A 1 93 ? -12.173 6.709 16.740 1.00 95.38 93 ASN A CA 1
ATOM 750 C C . ASN A 1 93 ? -12.600 5.282 16.437 1.00 95.38 93 ASN A C 1
ATOM 752 O O . ASN A 1 93 ? -12.251 4.757 15.390 1.00 95.38 93 ASN A O 1
ATOM 756 N N . VAL A 1 94 ? -13.340 4.670 17.347 1.00 97.00 94 VAL A N 1
ATOM 757 C CA . VAL A 1 94 ? -14.073 3.425 17.136 1.00 97.00 94 VAL A CA 1
ATOM 758 C C . VAL A 1 94 ? -15.542 3.774 17.304 1.00 97.00 94 VAL A C 1
ATOM 760 O O . VAL A 1 94 ? -15.910 4.364 18.321 1.00 97.00 94 VAL A O 1
ATOM 763 N N . ASN A 1 95 ? -16.374 3.465 16.318 1.00 96.25 95 ASN A N 1
ATOM 764 C CA . ASN A 1 95 ? -17.790 3.806 16.347 1.00 96.25 95 ASN A CA 1
ATOM 765 C C . ASN A 1 95 ? -18.602 2.810 15.513 1.00 96.25 95 ASN A C 1
ATOM 767 O O . ASN A 1 95 ? -18.055 1.906 14.883 1.00 96.25 95 ASN A O 1
ATOM 771 N N . VAL A 1 96 ? -19.915 2.986 15.530 1.00 95.69 96 VAL A N 1
ATOM 772 C CA . VAL A 1 96 ? -20.873 2.172 14.793 1.00 95.69 96 VAL A CA 1
ATOM 773 C C . VAL A 1 96 ? -21.479 3.013 13.670 1.00 95.69 96 VAL A C 1
ATOM 775 O O . VAL A 1 96 ? -21.888 4.153 13.901 1.00 95.69 96 VAL A O 1
ATOM 778 N N . ASP A 1 97 ? -21.515 2.478 12.452 1.00 92.81 97 ASP A N 1
ATOM 779 C CA . ASP A 1 97 ? -22.105 3.148 11.293 1.00 92.81 97 ASP A CA 1
ATOM 780 C C . ASP A 1 97 ? -23.648 3.070 11.276 1.00 92.81 97 ASP A C 1
ATOM 782 O O . ASP A 1 97 ? -24.301 2.554 12.189 1.00 92.81 97 ASP A O 1
ATOM 786 N N . THR A 1 98 ? -24.265 3.594 10.214 1.00 91.44 98 THR A N 1
ATOM 787 C CA . THR A 1 98 ? -25.726 3.573 10.036 1.00 91.44 98 THR A CA 1
ATOM 788 C C . THR A 1 98 ? -26.292 2.175 9.769 1.00 91.44 98 THR A C 1
ATOM 790 O O . THR A 1 98 ? -27.483 1.956 9.998 1.00 91.44 98 THR A O 1
ATOM 793 N N . ALA A 1 99 ? -25.460 1.231 9.324 1.00 92.44 99 ALA A N 1
ATOM 794 C CA . ALA A 1 99 ? -25.794 -0.179 9.143 1.00 92.44 99 ALA A CA 1
ATOM 795 C C . ALA A 1 99 ? -25.564 -1.013 10.420 1.00 92.44 99 ALA A C 1
ATOM 797 O O . ALA A 1 99 ? -25.765 -2.229 10.412 1.00 92.44 99 ALA A O 1
ATOM 798 N N . TYR A 1 100 ? -25.202 -0.362 11.528 1.00 92.69 100 TYR A N 1
ATOM 799 C CA . TYR A 1 100 ? -24.849 -0.980 12.801 1.00 92.69 100 TYR A CA 1
ATOM 800 C C . TYR A 1 100 ? -23.592 -1.857 12.754 1.00 92.69 100 TYR A C 1
ATOM 802 O O . TYR A 1 100 ? -23.487 -2.812 13.526 1.00 92.69 100 TYR A O 1
ATOM 810 N N . GLN A 1 101 ? -22.654 -1.533 11.865 1.00 94.12 101 GLN A N 1
ATOM 811 C CA . GLN A 1 101 ? -21.349 -2.170 11.768 1.00 94.12 101 GLN A CA 1
ATOM 812 C C . GLN A 1 101 ? -20.275 -1.329 12.445 1.00 94.12 101 GLN A C 1
ATOM 814 O O . GLN A 1 101 ? -20.270 -0.098 12.374 1.00 94.12 101 GLN A O 1
ATOM 819 N N . THR A 1 102 ? -19.344 -2.008 13.099 1.00 95.25 102 THR A N 1
ATOM 820 C CA . THR A 1 102 ? -18.199 -1.362 13.724 1.00 95.25 102 THR A CA 1
ATOM 821 C C . THR A 1 102 ? -17.230 -0.880 12.652 1.00 95.25 102 THR A C 1
ATOM 823 O O . THR A 1 102 ? -16.798 -1.649 11.792 1.00 95.25 102 THR A O 1
ATOM 826 N N . TYR A 1 103 ? -16.820 0.378 12.756 1.00 96.62 103 TYR A N 1
ATOM 827 C CA . TYR A 1 103 ? -15.685 0.910 12.021 1.00 96.62 103 TYR A CA 1
ATOM 828 C C . TYR A 1 103 ? -14.734 1.631 12.972 1.00 96.62 103 TYR A C 1
ATOM 830 O O . TYR A 1 103 ? -15.137 2.155 14.017 1.00 96.62 103 TYR A O 1
ATOM 838 N N . ALA A 1 104 ? -13.456 1.674 12.613 1.00 97.12 104 ALA A N 1
ATOM 839 C CA . ALA A 1 104 ? -12.476 2.438 13.362 1.00 97.12 104 ALA A CA 1
ATOM 840 C C . ALA A 1 104 ? -11.505 3.186 12.456 1.00 97.12 104 ALA A C 1
ATOM 842 O O . ALA A 1 104 ? -11.186 2.736 11.361 1.00 97.12 104 ALA A O 1
ATOM 843 N N . ARG A 1 105 ? -11.031 4.338 12.928 1.00 97.75 105 ARG A N 1
ATOM 844 C CA . ARG A 1 105 ? -10.021 5.157 12.261 1.00 97.75 105 ARG A CA 1
ATOM 845 C C . ARG A 1 105 ? -8.809 5.344 13.158 1.00 97.75 105 ARG A C 1
ATOM 847 O O . ARG A 1 105 ? -8.937 5.706 14.333 1.00 97.75 105 ARG A O 1
ATOM 854 N N . GLY A 1 106 ? -7.643 5.112 12.580 1.00 97.00 106 GLY A N 1
ATOM 855 C CA . GLY A 1 106 ? -6.337 5.379 13.161 1.00 97.00 106 GLY A CA 1
ATOM 856 C C . GLY A 1 106 ? -5.515 6.274 12.247 1.00 97.00 106 GLY A C 1
ATOM 857 O O . GLY A 1 106 ? -5.823 6.437 11.066 1.00 97.00 106 GLY A O 1
ATOM 858 N N . ARG A 1 107 ? -4.457 6.851 12.808 1.00 96.62 107 ARG A N 1
ATOM 859 C CA . ARG A 1 107 ? -3.465 7.615 12.058 1.00 96.62 107 ARG A CA 1
ATOM 860 C C . ARG A 1 107 ? -2.086 7.161 12.500 1.00 96.62 107 ARG A C 1
ATOM 862 O O . ARG A 1 107 ? -1.825 7.130 13.696 1.00 96.62 107 ARG A O 1
ATOM 869 N N . ILE A 1 108 ? -1.265 6.828 11.518 1.00 96.81 108 ILE A N 1
ATOM 870 C CA . ILE A 1 108 ? 0.136 6.451 11.641 1.00 96.81 108 ILE A CA 1
ATOM 871 C C . ILE A 1 108 ? 0.952 7.645 11.156 1.00 96.81 108 ILE A C 1
ATOM 873 O O . ILE A 1 108 ? 0.780 8.105 10.021 1.00 96.81 108 ILE A O 1
ATOM 877 N N . LEU A 1 109 ? 1.792 8.182 12.029 1.00 95.25 109 LEU A N 1
ATOM 878 C CA . LEU A 1 109 ? 2.670 9.303 11.726 1.00 95.25 109 LEU A CA 1
ATOM 879 C C . LEU A 1 109 ? 3.957 8.823 11.031 1.00 95.25 109 LEU A C 1
ATOM 881 O O . LEU A 1 109 ? 4.353 7.666 11.145 1.00 95.25 109 LEU A O 1
ATOM 885 N N . GLU A 1 110 ? 4.613 9.711 10.282 1.00 92.88 110 GLU A N 1
ATOM 886 C CA . GLU A 1 110 ? 5.838 9.372 9.536 1.00 92.88 110 GLU A CA 1
ATOM 887 C C . GLU A 1 110 ? 7.014 9.013 10.466 1.00 92.88 110 GLU A C 1
ATOM 889 O O . GLU A 1 110 ? 7.834 8.155 10.136 1.00 92.88 110 GLU A O 1
ATOM 894 N N . ASP A 1 111 ? 7.071 9.610 11.658 1.00 93.62 111 ASP A N 1
ATOM 895 C CA . ASP A 1 111 ? 8.086 9.344 12.682 1.00 93.62 111 ASP A CA 1
ATOM 896 C C . ASP A 1 111 ? 7.920 7.982 13.375 1.00 93.62 111 ASP A C 1
ATOM 898 O O . ASP A 1 111 ? 8.875 7.493 13.979 1.00 93.62 111 ASP A O 1
ATOM 902 N N . GLU A 1 112 ? 6.764 7.325 13.232 1.00 93.12 112 GLU A N 1
ATOM 903 C CA . GLU A 1 112 ? 6.536 5.963 13.737 1.00 93.12 112 GLU A CA 1
ATOM 904 C C . GLU A 1 112 ? 7.256 4.888 12.904 1.00 93.12 112 GLU A C 1
ATOM 906 O O . GLU A 1 112 ? 7.360 3.745 13.351 1.00 93.12 112 GLU A O 1
ATOM 911 N N . GLN A 1 113 ? 7.768 5.234 11.711 1.00 91.88 113 GLN A N 1
ATOM 912 C CA . GLN A 1 113 ? 8.512 4.329 10.818 1.00 91.88 113 GLN A CA 1
ATOM 913 C C . GLN A 1 113 ? 7.793 2.991 10.571 1.00 91.88 113 GLN A C 1
ATOM 915 O O . GLN A 1 113 ? 8.403 1.920 10.521 1.00 91.88 113 GLN A O 1
ATOM 920 N N . PHE A 1 114 ? 6.470 3.051 10.442 1.00 95.06 114 PHE A N 1
ATOM 921 C CA . PHE A 1 114 ? 5.640 1.880 10.219 1.00 95.06 114 PHE A CA 1
ATOM 922 C C . PHE A 1 114 ? 5.888 1.275 8.829 1.00 95.06 114 PHE A C 1
ATOM 924 O O . PHE A 1 114 ? 6.148 1.974 7.845 1.00 95.06 114 PHE A O 1
ATOM 931 N N . GLN A 1 115 ? 5.775 -0.049 8.748 1.00 94.62 115 GLN A N 1
ATOM 932 C CA . GLN A 1 115 ? 5.993 -0.814 7.527 1.00 94.62 115 GLN A CA 1
ATOM 933 C C . GLN A 1 115 ? 4.811 -1.753 7.291 1.00 94.62 115 GLN A C 1
ATOM 935 O O . GLN A 1 115 ? 4.425 -2.503 8.186 1.00 94.62 115 GLN A O 1
ATOM 940 N N . LEU A 1 116 ? 4.254 -1.740 6.077 1.00 95.06 116 LEU A N 1
ATOM 941 C CA . LEU A 1 116 ? 3.227 -2.710 5.672 1.00 95.06 116 LEU A CA 1
ATOM 942 C C . LEU A 1 116 ? 3.842 -4.109 5.518 1.00 95.06 116 LEU A C 1
ATOM 944 O O . LEU A 1 116 ? 3.200 -5.117 5.798 1.00 95.06 116 LEU A O 1
ATOM 948 N N . SER A 1 117 ? 5.094 -4.151 5.070 1.00 94.75 117 SER A N 1
ATOM 949 C CA . SER A 1 117 ? 5.975 -5.321 5.024 1.00 94.75 117 SER A CA 1
ATOM 950 C C . SER A 1 117 ? 7.424 -4.821 4.972 1.00 94.75 117 SER A C 1
ATOM 952 O O . SER A 1 117 ? 7.632 -3.626 4.746 1.00 94.75 117 SER A O 1
ATOM 954 N N . PRO A 1 118 ?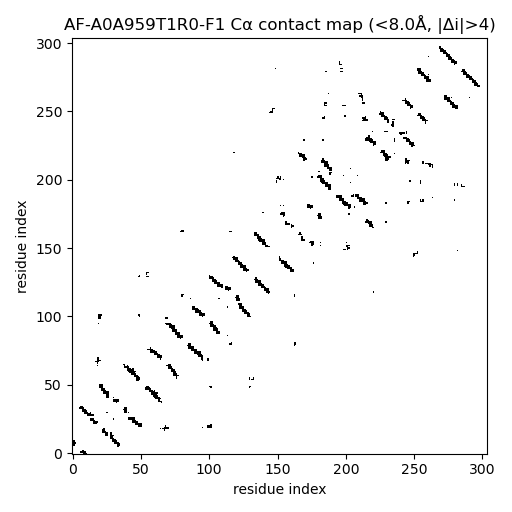 8.444 -5.691 5.065 1.00 92.75 118 PRO A N 1
ATOM 955 C CA . PRO A 1 118 ? 9.838 -5.273 4.893 1.00 92.75 118 PRO A CA 1
ATOM 956 C C . PRO A 1 118 ? 10.137 -4.536 3.575 1.00 92.75 118 PRO A C 1
ATOM 958 O O . PRO A 1 118 ? 11.146 -3.841 3.487 1.00 92.75 118 PRO A O 1
ATOM 961 N N . ALA A 1 119 ? 9.286 -4.695 2.554 1.00 94.81 119 ALA A N 1
ATOM 962 C CA . ALA A 1 119 ? 9.429 -4.056 1.248 1.00 94.81 119 ALA A CA 1
ATOM 963 C C . ALA A 1 119 ? 8.757 -2.668 1.154 1.00 94.81 119 ALA A C 1
ATOM 965 O O . ALA A 1 119 ? 9.097 -1.879 0.274 1.00 94.81 119 ALA A O 1
ATOM 966 N N . PHE A 1 120 ? 7.811 -2.350 2.045 1.00 96.56 120 PHE A N 1
ATOM 967 C CA . PHE A 1 120 ? 6.964 -1.160 1.929 1.00 96.56 120 PHE A CA 1
ATOM 968 C C . PHE A 1 120 ? 6.890 -0.391 3.248 1.00 96.56 120 PHE A C 1
ATOM 970 O O . PHE A 1 120 ? 6.248 -0.839 4.202 1.00 96.56 120 PHE A O 1
ATOM 977 N N . ASP A 1 121 ? 7.471 0.806 3.267 1.00 96.12 121 ASP A N 1
ATOM 978 C CA . ASP A 1 121 ? 7.215 1.780 4.328 1.00 96.12 121 ASP A CA 1
ATOM 979 C C . ASP A 1 121 ? 5.844 2.427 4.125 1.00 96.12 121 ASP A C 1
ATOM 981 O O . ASP A 1 121 ? 5.366 2.547 2.988 1.00 96.12 121 ASP A O 1
ATOM 985 N N . PHE A 1 122 ? 5.223 2.884 5.211 1.00 96.62 122 PHE A N 1
ATOM 986 C CA . PHE A 1 122 ? 3.932 3.558 5.154 1.00 96.62 122 PHE A CA 1
ATOM 987 C C . PHE A 1 122 ? 3.734 4.579 6.275 1.00 96.62 122 PHE A C 1
ATOM 989 O O . PHE A 1 122 ? 4.071 4.329 7.429 1.00 96.62 122 PHE A O 1
ATOM 996 N N . PHE A 1 123 ? 3.074 5.685 5.935 1.00 96.94 123 PHE A N 1
ATOM 997 C CA . PHE A 1 123 ? 2.416 6.562 6.900 1.00 96.94 123 PHE A CA 1
ATOM 998 C C . PHE A 1 123 ? 1.087 7.076 6.335 1.00 96.94 123 PHE A C 1
ATOM 1000 O O . PHE A 1 123 ? 0.918 7.213 5.119 1.00 96.94 123 PHE A O 1
ATOM 1007 N N . GLY A 1 124 ? 0.142 7.402 7.217 1.00 96.88 124 GLY A N 1
ATOM 1008 C CA . GLY A 1 124 ? -1.176 7.888 6.820 1.00 96.88 124 GLY A CA 1
ATOM 1009 C C . GLY A 1 124 ? -2.306 7.399 7.713 1.00 96.88 124 GLY A C 1
ATOM 1010 O O . GLY A 1 124 ? -2.120 7.084 8.885 1.00 96.88 124 GLY A O 1
ATOM 1011 N N . GLU A 1 125 ? -3.509 7.372 7.161 1.00 97.69 125 GLU A N 1
ATOM 1012 C CA . GLU A 1 125 ? -4.715 6.933 7.847 1.00 97.69 125 GLU A CA 1
ATOM 1013 C C . GLU A 1 125 ? -4.971 5.443 7.635 1.00 97.69 125 GLU A C 1
ATOM 1015 O O . GLU A 1 125 ? -4.687 4.875 6.578 1.00 97.69 125 GLU A O 1
ATOM 1020 N N . VAL A 1 126 ? -5.553 4.827 8.661 1.00 97.75 126 VAL A N 1
ATOM 1021 C CA . VAL A 1 126 ? -5.993 3.434 8.651 1.00 97.75 126 VAL A CA 1
ATOM 1022 C C . VAL A 1 126 ? -7.477 3.400 8.961 1.00 97.75 126 VAL A C 1
ATOM 1024 O O . VAL A 1 126 ? -7.925 3.978 9.953 1.00 97.75 126 VAL A O 1
ATOM 1027 N N . LEU A 1 127 ? -8.232 2.707 8.121 1.00 97.75 127 LEU A N 1
ATOM 1028 C CA . LEU A 1 127 ? -9.648 2.447 8.286 1.00 97.75 127 LEU A CA 1
ATOM 1029 C C . LEU A 1 127 ? -9.862 0.947 8.495 1.00 97.75 127 LEU A C 1
ATOM 1031 O O . LEU A 1 127 ? -9.455 0.109 7.691 1.00 97.75 127 LEU A O 1
ATOM 1035 N N . LEU A 1 128 ? -10.538 0.633 9.589 1.00 96.81 128 LEU A N 1
ATOM 1036 C CA . LEU A 1 128 ? -11.016 -0.692 9.935 1.00 96.81 128 LEU A CA 1
ATOM 1037 C C . LEU A 1 128 ? -12.517 -0.736 9.694 1.00 96.81 128 LEU A C 1
ATOM 1039 O O . LEU A 1 128 ? -13.246 0.114 10.203 1.00 96.81 128 LEU A O 1
ATOM 1043 N N . GLU A 1 129 ? -12.970 -1.756 8.978 1.00 96.06 129 GLU A N 1
ATOM 1044 C 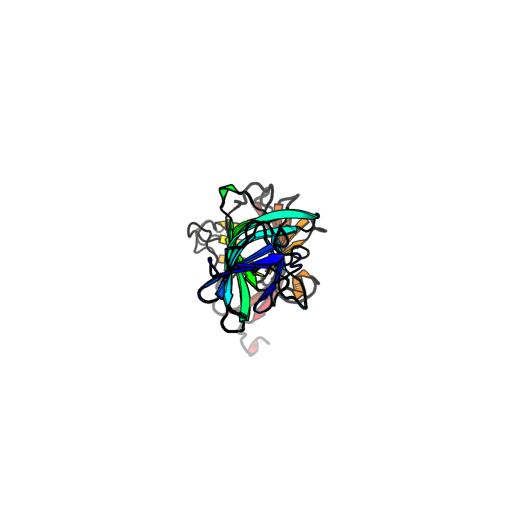CA . GLU A 1 129 ? -14.384 -2.067 8.787 1.00 96.06 129 GLU A CA 1
ATOM 1045 C C . GLU A 1 129 ? -14.623 -3.498 9.264 1.00 96.06 129 GLU A C 1
ATOM 1047 O O . GLU A 1 129 ? -13.975 -4.425 8.786 1.00 96.06 129 GLU A O 1
ATOM 1052 N N . ALA A 1 130 ? -15.557 -3.710 10.193 1.00 93.75 130 ALA A N 1
ATOM 1053 C CA . ALA A 1 130 ? -15.791 -5.034 10.773 1.00 93.75 130 ALA A CA 1
ATOM 1054 C C . ALA A 1 130 ? -16.271 -6.092 9.762 1.00 93.75 130 ALA A C 1
ATOM 1056 O O . ALA A 1 130 ? -16.152 -7.294 10.012 1.00 93.75 130 ALA A O 1
ATOM 1057 N N . SER A 1 131 ? -16.812 -5.647 8.627 1.00 92.44 131 SER A N 1
ATOM 1058 C CA . SER A 1 131 ? -17.261 -6.486 7.515 1.00 92.44 131 SER A CA 1
ATOM 1059 C C . SER A 1 131 ? -16.128 -6.980 6.610 1.00 92.44 131 SER A C 1
ATOM 1061 O O . SER A 1 131 ? -16.316 -7.982 5.923 1.00 92.44 131 SER A O 1
ATOM 1063 N N . SER A 1 132 ? -14.964 -6.324 6.621 1.00 93.69 132 SER A N 1
ATOM 1064 C CA . SER A 1 132 ? -13.799 -6.685 5.801 1.00 93.69 132 SER A CA 1
ATOM 1065 C C . SER A 1 132 ? -12.688 -7.242 6.680 1.00 93.69 132 SER A C 1
ATOM 1067 O O . SER A 1 132 ? -12.491 -6.768 7.793 1.00 93.69 132 SER A O 1
ATOM 1069 N N . LYS A 1 133 ? -11.949 -8.250 6.212 1.00 93.62 133 LYS A N 1
ATOM 1070 C CA . LYS A 1 133 ? -10.807 -8.787 6.966 1.00 93.62 133 LYS A CA 1
ATOM 1071 C C . LYS A 1 133 ? -9.599 -7.852 6.866 1.00 93.62 133 LYS A C 1
ATOM 1073 O O . LYS A 1 133 ? -8.890 -7.650 7.847 1.00 93.62 133 LYS A O 1
ATOM 1078 N N . GLU A 1 134 ? -9.377 -7.290 5.685 1.00 95.31 134 GLU A N 1
ATOM 1079 C CA . GLU A 1 134 ? -8.258 -6.407 5.377 1.00 95.31 134 GLU A CA 1
ATOM 1080 C C . GLU A 1 134 ? -8.512 -4.989 5.901 1.00 95.31 134 GLU A C 1
ATOM 1082 O O . GLU A 1 134 ? -9.627 -4.466 5.822 1.00 95.31 134 GLU A O 1
ATOM 1087 N N . LEU A 1 135 ? -7.455 -4.340 6.393 1.00 96.25 135 LEU A N 1
ATOM 1088 C CA . LEU A 1 135 ? -7.492 -2.922 6.743 1.00 96.25 135 LEU A CA 1
ATOM 1089 C C . LEU A 1 135 ? -7.305 -2.073 5.481 1.00 96.25 135 LEU A C 1
ATOM 1091 O O . LEU A 1 135 ? -6.519 -2.416 4.593 1.00 96.25 135 LEU A O 1
ATOM 1095 N N . ALA A 1 136 ? -8.023 -0.956 5.407 1.00 97.50 136 ALA A N 1
ATOM 1096 C CA . ALA A 1 136 ? -7.858 0.036 4.356 1.00 97.50 136 ALA A CA 1
ATOM 1097 C C . ALA A 1 136 ? -6.847 1.099 4.794 1.00 97.50 136 ALA A C 1
ATOM 1099 O O . ALA A 1 136 ? -6.947 1.654 5.885 1.00 97.50 136 ALA A O 1
ATOM 1100 N N . PHE A 1 137 ? -5.889 1.395 3.926 1.00 97.75 137 PHE A N 1
ATOM 1101 C CA . PHE A 1 137 ? -4.833 2.369 4.158 1.00 97.75 137 PHE A CA 1
ATOM 1102 C C . PHE A 1 137 ? -4.970 3.510 3.158 1.00 97.75 137 PHE A C 1
ATOM 1104 O O . PHE A 1 137 ? -5.096 3.264 1.957 1.00 97.75 137 PHE A O 1
ATOM 1111 N N . THR A 1 138 ? -4.919 4.743 3.658 1.00 97.75 138 THR A N 1
ATOM 1112 C CA . THR A 1 138 ? -4.962 5.974 2.862 1.00 97.75 138 THR A CA 1
ATOM 1113 C C . THR A 1 138 ? -3.811 6.861 3.295 1.00 97.75 138 THR A C 1
ATOM 1115 O O . THR A 1 138 ? -3.813 7.402 4.398 1.00 97.75 138 THR A O 1
ATOM 1118 N N . GLY A 1 139 ? -2.799 7.011 2.452 1.00 95.56 139 GLY A N 1
ATOM 1119 C CA . GLY A 1 139 ? -1.571 7.679 2.864 1.00 95.56 139 GLY A CA 1
ATOM 1120 C C . GLY A 1 139 ? -0.506 7.625 1.794 1.00 95.56 139 GLY A C 1
ATOM 1121 O O . GLY A 1 139 ? -0.831 7.603 0.611 1.00 95.56 139 GLY A O 1
ATOM 1122 N N . SER A 1 140 ? 0.755 7.592 2.216 1.00 94.88 140 SER A N 1
ATOM 1123 C CA . SER A 1 140 ? 1.897 7.438 1.317 1.00 94.88 140 SER A CA 1
ATOM 1124 C C . SER A 1 140 ? 2.693 6.184 1.647 1.00 94.88 140 SER A C 1
ATOM 1126 O O . SER A 1 140 ? 2.890 5.849 2.814 1.00 94.88 140 SER A O 1
ATOM 1128 N N . THR A 1 141 ? 3.168 5.500 0.610 1.00 95.81 141 THR A N 1
ATOM 1129 C CA . THR A 1 141 ? 4.096 4.373 0.715 1.00 95.81 141 THR A CA 1
ATOM 1130 C C . THR A 1 141 ? 5.421 4.696 0.047 1.00 95.81 141 THR A C 1
ATOM 1132 O O . THR A 1 141 ? 5.486 5.537 -0.848 1.00 95.81 141 THR A O 1
ATOM 1135 N N . ARG A 1 142 ? 6.482 4.019 0.466 1.00 94.88 142 ARG A N 1
ATOM 1136 C CA . ARG A 1 142 ? 7.790 4.083 -0.175 1.00 94.88 142 ARG A CA 1
ATOM 1137 C C . ARG A 1 142 ? 8.370 2.683 -0.254 1.00 94.88 142 ARG A C 1
ATOM 1139 O O . ARG A 1 142 ? 8.331 1.935 0.722 1.00 94.88 142 ARG A O 1
ATOM 1146 N N . ILE A 1 143 ? 8.917 2.349 -1.416 1.00 95.38 143 ILE A N 1
ATOM 1147 C CA . ILE A 1 143 ? 9.575 1.064 -1.646 1.00 95.38 143 ILE A CA 1
ATOM 1148 C C . ILE A 1 143 ? 10.985 1.044 -1.049 1.00 95.38 143 ILE A C 1
ATOM 1150 O O . ILE A 1 143 ? 11.699 2.051 -1.049 1.00 95.38 143 ILE A O 1
ATOM 1154 N N . GLN A 1 144 ? 11.399 -0.119 -0.555 1.00 94.06 144 GLN A N 1
ATOM 1155 C CA . GLN A 1 144 ? 12.729 -0.328 0.011 1.00 94.06 144 GLN A CA 1
ATOM 1156 C C . GLN A 1 144 ? 13.677 -0.970 -1.008 1.00 94.06 144 GLN A C 1
ATOM 1158 O O . GLN A 1 144 ? 13.511 -2.131 -1.380 1.00 94.06 144 GLN A O 1
ATOM 1163 N N . HIS A 1 145 ? 14.694 -0.227 -1.448 1.00 92.81 145 HIS A N 1
ATOM 1164 C CA . HIS A 1 145 ? 15.775 -0.728 -2.305 1.00 92.81 145 HIS A CA 1
ATOM 1165 C C . HIS A 1 145 ? 17.090 0.025 -2.060 1.00 92.81 145 HIS A C 1
ATOM 1167 O O . HIS A 1 145 ? 17.096 1.137 -1.527 1.00 92.81 145 HIS A O 1
ATOM 1173 N N . GLY A 1 146 ? 18.207 -0.582 -2.477 1.00 89.69 146 GLY A N 1
ATOM 1174 C CA . GLY A 1 146 ? 19.559 -0.013 -2.381 1.00 89.69 146 GLY A CA 1
ATOM 1175 C C . GLY A 1 146 ? 20.073 0.656 -3.660 1.00 89.69 146 GLY A C 1
ATOM 1176 O O . GLY A 1 146 ? 21.230 1.060 -3.705 1.00 89.69 146 GLY A O 1
ATOM 1177 N N . CYS A 1 147 ? 19.243 0.753 -4.701 1.00 88.50 147 CYS A N 1
ATOM 1178 C CA . CYS A 1 147 ? 19.677 1.204 -6.021 1.00 88.50 147 CYS A CA 1
ATOM 1179 C C . CYS A 1 147 ? 20.161 2.650 -6.082 1.00 88.50 147 CYS A C 1
ATOM 1181 O O . CYS A 1 147 ? 19.401 3.583 -5.823 1.00 88.50 147 CYS A O 1
ATOM 1183 N N . SER A 1 148 ? 21.419 2.832 -6.486 1.00 84.06 148 SER A N 1
ATOM 1184 C CA . SER A 1 148 ? 21.990 4.141 -6.788 1.00 84.06 148 SER A CA 1
ATOM 1185 C C . SER A 1 148 ? 21.338 4.730 -8.042 1.00 84.06 148 SER A C 1
ATOM 1187 O O . SER A 1 148 ? 21.143 4.048 -9.043 1.00 84.06 148 SER A O 1
ATOM 1189 N N . GLY A 1 149 ? 20.971 6.011 -7.986 1.00 82.50 149 GLY A N 1
ATOM 1190 C CA . GLY A 1 149 ? 20.315 6.713 -9.097 1.00 82.50 149 GLY A CA 1
ATOM 1191 C C . GLY A 1 149 ? 18.788 6.589 -9.138 1.00 82.50 149 GLY A C 1
ATOM 1192 O O . GLY A 1 149 ? 18.161 7.320 -9.899 1.00 82.50 149 GLY A O 1
ATOM 1193 N N . LEU A 1 150 ? 18.185 5.742 -8.296 1.00 88.44 150 LEU A N 1
ATOM 1194 C CA . LEU A 1 150 ? 16.740 5.717 -8.070 1.00 88.44 150 LEU A CA 1
ATOM 1195 C C . LEU A 1 150 ? 16.433 6.342 -6.710 1.00 88.44 150 LEU A C 1
ATOM 1197 O O . LEU A 1 150 ? 16.870 5.858 -5.664 1.00 88.44 150 LEU A O 1
ATOM 1201 N N . GLU A 1 151 ? 15.701 7.450 -6.723 1.00 89.62 151 GLU A N 1
ATOM 1202 C CA . GLU A 1 151 ? 15.236 8.079 -5.492 1.00 89.62 151 GLU A CA 1
ATOM 1203 C C . GLU A 1 151 ? 14.142 7.230 -4.832 1.00 89.62 151 GLU A C 1
ATOM 1205 O O . GLU A 1 151 ? 13.307 6.627 -5.496 1.00 89.62 151 GLU A O 1
ATOM 1210 N N . ARG A 1 152 ? 14.108 7.204 -3.498 1.00 91.25 152 ARG A N 1
ATOM 1211 C CA . ARG A 1 152 ? 13.025 6.548 -2.754 1.00 91.25 152 ARG A CA 1
ATOM 1212 C C . ARG A 1 152 ? 11.960 7.580 -2.402 1.00 91.25 152 ARG A C 1
ATOM 1214 O O . ARG A 1 152 ? 11.951 8.107 -1.288 1.00 91.25 152 ARG A O 1
ATOM 1221 N N . ASN A 1 153 ? 11.100 7.909 -3.361 1.00 92.69 153 ASN A N 1
ATOM 1222 C CA . ASN A 1 153 ? 10.024 8.878 -3.157 1.00 92.69 153 ASN A CA 1
ATOM 1223 C C . ASN A 1 153 ? 8.812 8.243 -2.461 1.00 92.69 153 ASN A C 1
ATOM 1225 O O . ASN A 1 153 ? 8.553 7.044 -2.559 1.00 92.69 153 ASN A O 1
ATOM 1229 N N . TRP A 1 154 ? 8.061 9.083 -1.752 1.00 93.69 154 TRP A N 1
ATOM 1230 C CA . TRP A 1 154 ? 6.776 8.722 -1.166 1.00 93.69 154 TRP A CA 1
ATOM 1231 C C . TRP A 1 154 ? 5.672 8.820 -2.222 1.00 93.69 154 TRP A C 1
ATOM 1233 O O . TRP A 1 154 ? 5.416 9.905 -2.744 1.00 93.69 154 TRP A O 1
ATOM 1243 N N . MET A 1 155 ? 5.008 7.703 -2.509 1.00 93.75 155 MET A N 1
ATOM 1244 C CA . MET A 1 155 ? 3.878 7.602 -3.428 1.00 93.75 155 MET A CA 1
ATOM 1245 C C . MET A 1 155 ? 2.555 7.555 -2.646 1.00 93.75 155 MET A C 1
ATOM 1247 O O . MET A 1 155 ? 2.366 6.634 -1.845 1.00 93.75 155 MET A O 1
ATOM 1251 N N . PRO A 1 156 ? 1.611 8.481 -2.882 1.00 93.81 156 PRO A N 1
ATOM 1252 C CA . PRO A 1 156 ? 0.290 8.416 -2.279 1.00 93.81 156 PRO A CA 1
ATOM 1253 C C . PRO A 1 156 ? -0.533 7.256 -2.856 1.00 93.81 156 PRO A C 1
ATOM 1255 O O . PRO A 1 156 ? -0.493 6.993 -4.057 1.00 93.81 156 PRO A O 1
ATOM 1258 N N . PHE A 1 157 ? -1.316 6.582 -2.016 1.00 94.94 157 PHE A N 1
ATOM 1259 C CA . PHE A 1 157 ? -2.252 5.546 -2.453 1.00 94.94 157 PHE A CA 1
ATOM 1260 C C . PHE A 1 157 ? -3.437 5.396 -1.494 1.00 94.94 157 PHE A C 1
ATOM 1262 O O . PHE A 1 157 ? -3.450 5.893 -0.363 1.00 94.94 157 PHE A O 1
ATOM 1269 N N . THR A 1 158 ? -4.452 4.676 -1.964 1.00 96.19 158 THR A N 1
ATOM 1270 C CA . THR A 1 158 ? -5.568 4.202 -1.147 1.00 96.19 158 THR A CA 1
ATOM 1271 C C . THR A 1 158 ? -5.907 2.778 -1.552 1.00 96.19 158 THR A C 1
ATOM 1273 O O . THR A 1 158 ? -6.250 2.539 -2.709 1.00 96.19 158 THR A O 1
ATOM 1276 N N . ALA A 1 159 ? -5.787 1.828 -0.626 1.00 96.81 159 ALA A N 1
ATOM 1277 C CA . ALA A 1 159 ? -6.080 0.422 -0.897 1.00 96.81 159 ALA A CA 1
ATOM 1278 C C . ALA A 1 159 ? -6.366 -0.371 0.380 1.00 96.81 159 ALA A C 1
ATOM 1280 O O . ALA A 1 159 ? -5.907 -0.017 1.465 1.00 96.81 159 ALA A O 1
ATOM 1281 N N . ARG A 1 160 ? -7.091 -1.484 0.232 1.00 96.62 160 ARG A N 1
ATOM 1282 C CA . ARG A 1 160 ? -7.131 -2.542 1.247 1.00 96.62 160 ARG A CA 1
ATOM 1283 C C . ARG A 1 160 ? -5.900 -3.421 1.091 1.00 96.62 160 ARG A C 1
ATOM 1285 O O . ARG A 1 160 ? -5.591 -3.828 -0.026 1.00 96.62 160 ARG A O 1
ATOM 1292 N N . ILE A 1 161 ? -5.217 -3.694 2.197 1.00 96.56 161 ILE A N 1
ATOM 1293 C CA . ILE A 1 161 ? -3.947 -4.421 2.191 1.00 96.56 161 ILE A CA 1
ATOM 1294 C C . ILE A 1 161 ? -4.124 -5.776 2.872 1.00 96.56 161 ILE A C 1
ATOM 1296 O O . ILE A 1 161 ? -4.507 -5.842 4.041 1.00 96.56 161 ILE A O 1
ATOM 1300 N N . ASP A 1 162 ? -3.813 -6.843 2.135 1.00 95.00 162 ASP A N 1
ATOM 1301 C CA . ASP A 1 162 ? -3.542 -8.161 2.707 1.00 95.00 162 ASP A CA 1
ATOM 1302 C C . ASP A 1 162 ? -2.052 -8.221 3.087 1.00 95.00 162 ASP A C 1
ATOM 1304 O O . ASP A 1 162 ? -1.200 -8.141 2.196 1.00 95.00 162 ASP A O 1
ATOM 1308 N N . PRO A 1 163 ? -1.703 -8.373 4.379 1.00 92.00 163 PRO A N 1
ATOM 1309 C CA . PRO A 1 163 ? -0.310 -8.456 4.809 1.00 92.00 163 PRO A CA 1
ATOM 1310 C C . PRO A 1 163 ? 0.469 -9.631 4.203 1.00 92.00 163 PRO A C 1
ATOM 1312 O O . PRO A 1 163 ? 1.695 -9.612 4.244 1.00 92.00 163 PRO A O 1
ATOM 1315 N N . GLN A 1 164 ? -0.212 -10.663 3.685 1.00 91.44 164 GLN A N 1
ATOM 1316 C CA . GLN A 1 164 ? 0.420 -11.827 3.049 1.00 91.44 164 GLN A CA 1
ATOM 1317 C C . GLN A 1 164 ? 0.714 -11.613 1.557 1.00 91.44 164 GLN A C 1
ATOM 1319 O O . GLN A 1 164 ? 1.630 -12.233 1.018 1.00 91.44 164 GLN A O 1
ATOM 1324 N N . GLU A 1 165 ? -0.063 -10.763 0.881 1.00 92.38 165 GLU A N 1
ATOM 1325 C CA . GLU A 1 165 ? 0.056 -10.494 -0.555 1.00 92.38 165 GLU A CA 1
ATOM 1326 C C . GLU A 1 165 ? -0.294 -9.021 -0.826 1.00 92.38 165 GLU A C 1
ATOM 1328 O O . GLU A 1 165 ? -1.431 -8.657 -1.131 1.00 92.38 165 GLU A O 1
ATOM 1333 N N . ILE A 1 166 ? 0.707 -8.148 -0.699 1.00 95.44 166 ILE A N 1
ATOM 1334 C CA . ILE A 1 166 ? 0.511 -6.703 -0.840 1.00 95.44 166 ILE A CA 1
ATOM 1335 C C . ILE A 1 166 ? 0.429 -6.320 -2.322 1.00 95.44 166 ILE A C 1
ATOM 1337 O O . ILE A 1 166 ? 1.357 -6.574 -3.096 1.00 95.44 166 ILE A O 1
ATOM 1341 N N . PHE A 1 167 ? -0.667 -5.651 -2.687 1.00 96.50 167 PHE A N 1
ATOM 1342 C CA . PHE A 1 167 ? -0.842 -4.968 -3.967 1.00 96.50 167 PHE A CA 1
ATOM 1343 C C . PHE A 1 167 ? -1.192 -3.503 -3.734 1.00 96.50 167 PHE A C 1
ATOM 1345 O O . PHE A 1 167 ? -2.171 -3.199 -3.051 1.00 96.50 167 PHE A O 1
ATOM 1352 N N . ILE A 1 168 ? -0.421 -2.599 -4.332 1.00 96.94 168 ILE A N 1
ATOM 1353 C CA . ILE A 1 168 ? -0.625 -1.154 -4.193 1.00 96.94 168 ILE A CA 1
ATOM 1354 C C . ILE A 1 168 ? -0.990 -0.570 -5.561 1.00 96.94 168 ILE A C 1
ATOM 1356 O O . ILE A 1 168 ? -0.250 -0.784 -6.515 1.00 96.94 168 ILE A O 1
ATOM 1360 N N . PRO A 1 169 ? -2.111 0.153 -5.709 1.00 95.88 169 PRO A N 1
ATOM 1361 C CA . PRO A 1 169 ? -2.495 0.727 -6.990 1.00 95.88 169 PRO A CA 1
ATOM 1362 C C . PRO A 1 169 ? -1.517 1.822 -7.437 1.00 95.88 169 PRO A C 1
ATOM 1364 O O . PRO A 1 169 ? -1.124 2.682 -6.651 1.00 95.88 169 PRO A O 1
ATOM 1367 N N . VAL A 1 170 ? -1.170 1.792 -8.720 1.00 94.31 170 VAL A N 1
ATOM 1368 C CA . VAL A 1 170 ? -0.278 2.723 -9.419 1.00 94.31 170 VAL A CA 1
ATOM 1369 C C . VAL A 1 170 ? -1.057 3.295 -10.602 1.00 94.31 170 VAL A C 1
ATOM 1371 O O . VAL A 1 170 ? -1.391 2.571 -11.541 1.00 94.31 170 VAL A O 1
ATOM 1374 N N . GLY A 1 171 ? -1.393 4.583 -10.533 1.00 87.12 171 GLY A N 1
ATOM 1375 C CA . GLY A 1 171 ? -2.122 5.282 -11.595 1.00 87.12 171 GLY A CA 1
ATOM 1376 C C . GLY A 1 171 ? -1.234 5.706 -12.770 1.00 87.12 171 GLY A C 1
ATOM 1377 O O . GLY A 1 171 ? -0.010 5.667 -12.681 1.00 87.12 171 GLY A O 1
ATOM 1378 N N . ASP A 1 172 ? -1.863 6.171 -13.852 1.00 76.88 172 ASP A N 1
ATOM 1379 C CA . ASP A 1 172 ? -1.161 6.623 -15.068 1.00 76.88 172 ASP A CA 1
ATOM 1380 C C . ASP A 1 172 ? -0.412 7.952 -14.880 1.00 76.88 172 ASP A C 1
ATOM 1382 O O . ASP A 1 172 ? 0.577 8.232 -15.555 1.00 76.88 172 ASP A O 1
ATOM 1386 N N . SER A 1 173 ? -0.886 8.784 -13.952 1.00 78.25 173 SER A N 1
ATOM 1387 C CA . SER A 1 173 ? -0.236 10.025 -13.544 1.00 78.25 173 SER A CA 1
ATOM 1388 C C . SER A 1 173 ? -0.081 10.008 -12.036 1.00 78.25 173 SER A C 1
ATOM 1390 O O . SER A 1 173 ? -1.069 10.037 -11.302 1.00 78.25 173 SER A O 1
ATOM 1392 N N . LEU A 1 174 ? 1.166 9.998 -11.581 1.00 81.81 174 LEU A N 1
ATOM 1393 C CA . LEU A 1 174 ? 1.504 9.988 -10.170 1.00 81.81 174 LEU A CA 1
ATOM 1394 C C . LEU A 1 174 ? 2.318 11.224 -9.820 1.00 81.81 174 LEU A C 1
ATOM 1396 O O . LEU A 1 174 ? 3.172 11.686 -10.579 1.00 81.81 174 LEU A O 1
ATOM 1400 N N . ALA A 1 175 ? 2.044 11.748 -8.637 1.00 86.44 175 ALA A N 1
ATOM 1401 C CA . ALA A 1 175 ? 2.870 12.749 -7.999 1.00 86.44 175 ALA A CA 1
ATOM 1402 C C . ALA A 1 175 ? 3.314 12.201 -6.647 1.00 86.44 175 ALA A C 1
ATOM 1404 O O . ALA A 1 175 ? 2.548 11.498 -5.988 1.00 86.44 175 ALA A O 1
ATOM 1405 N N . ASP A 1 176 ? 4.541 12.511 -6.243 1.00 84.12 176 ASP A N 1
ATOM 1406 C CA . ASP A 1 176 ? 4.975 12.247 -4.878 1.00 84.12 176 ASP A CA 1
ATOM 1407 C C . ASP A 1 176 ? 4.189 13.114 -3.880 1.00 84.12 176 ASP A C 1
ATOM 1409 O O . ASP A 1 176 ? 3.464 14.043 -4.249 1.00 84.12 176 ASP A O 1
ATOM 1413 N N . ALA A 1 177 ? 4.360 12.840 -2.587 1.00 75.06 177 ALA A N 1
ATOM 1414 C CA . ALA A 1 177 ? 3.735 13.621 -1.518 1.00 75.06 177 ALA A CA 1
ATOM 1415 C C . ALA A 1 177 ? 4.070 15.135 -1.558 1.00 75.06 177 ALA A C 1
ATOM 1417 O O . ALA A 1 177 ? 3.364 15.930 -0.941 1.00 75.06 177 ALA A O 1
ATOM 1418 N N . SER A 1 178 ? 5.119 15.548 -2.287 1.00 81.38 178 SER A N 1
ATOM 1419 C CA . SER A 1 178 ? 5.504 16.954 -2.492 1.00 81.38 178 SER A CA 1
ATOM 1420 C C . SER A 1 178 ? 4.927 17.585 -3.768 1.00 81.38 178 SER A C 1
ATOM 1422 O O . SER A 1 178 ? 5.139 18.771 -4.011 1.00 81.38 178 SER A O 1
ATOM 1424 N N . GLY A 1 179 ? 4.191 16.820 -4.581 1.00 82.38 179 GLY A N 1
ATOM 1425 C CA . GLY A 1 179 ? 3.591 17.271 -5.838 1.00 82.38 179 GLY A CA 1
ATOM 1426 C C . GLY A 1 179 ? 4.493 17.128 -7.070 1.00 82.38 179 GLY A C 1
ATOM 1427 O O . GLY A 1 179 ? 4.112 17.567 -8.155 1.00 82.38 179 GLY A O 1
ATOM 1428 N N . SER A 1 180 ? 5.671 16.512 -6.936 1.00 86.88 180 SER A N 1
ATOM 1429 C CA . SER A 1 180 ? 6.593 16.276 -8.054 1.00 86.88 180 SER A CA 1
ATOM 1430 C C . SER A 1 180 ? 6.177 15.029 -8.835 1.00 86.88 180 SER A C 1
ATOM 1432 O O . SER A 1 180 ? 5.826 14.018 -8.235 1.00 86.88 180 SER A O 1
ATOM 1434 N N . ALA A 1 181 ? 6.223 15.075 -10.169 1.00 90.62 181 ALA A N 1
ATOM 1435 C CA . ALA A 1 181 ? 5.809 13.949 -11.008 1.00 90.62 181 ALA A CA 1
ATOM 1436 C C . ALA A 1 181 ? 6.735 12.738 -10.805 1.00 90.62 181 ALA A C 1
ATOM 1438 O O . ALA A 1 181 ? 7.949 12.846 -10.999 1.00 90.62 181 ALA A O 1
ATOM 1439 N N . ILE A 1 182 ? 6.153 11.591 -10.458 1.00 92.81 182 ILE A N 1
ATOM 1440 C CA . ILE A 1 182 ? 6.855 10.309 -10.339 1.00 92.81 182 ILE A CA 1
ATOM 1441 C C . ILE A 1 182 ? 6.330 9.334 -11.382 1.00 92.81 182 ILE A C 1
ATOM 1443 O O . ILE A 1 182 ? 5.191 9.444 -11.838 1.00 92.81 182 ILE A O 1
ATOM 1447 N N . ALA A 1 183 ? 7.165 8.379 -11.769 1.00 92.94 183 ALA A N 1
ATOM 1448 C CA . ALA A 1 183 ? 6.776 7.352 -12.719 1.00 92.94 183 ALA A CA 1
ATOM 1449 C C . ALA A 1 183 ? 7.573 6.065 -12.507 1.00 92.94 183 ALA A C 1
ATOM 1451 O O . ALA A 1 183 ? 8.547 6.040 -11.755 1.00 92.94 183 ALA A O 1
ATOM 1452 N N . ALA A 1 184 ? 7.162 4.991 -13.178 1.00 94.69 184 ALA A N 1
ATOM 1453 C CA . ALA A 1 184 ? 7.900 3.739 -13.191 1.00 94.69 184 ALA A CA 1
ATOM 1454 C C . ALA A 1 184 ? 8.044 3.207 -14.613 1.00 94.69 184 ALA A C 1
ATOM 1456 O O . ALA A 1 184 ? 7.045 2.970 -15.288 1.00 94.69 184 ALA A O 1
ATOM 1457 N N . GLY A 1 185 ? 9.282 3.026 -15.062 1.00 94.50 185 GLY A N 1
ATOM 1458 C CA . GLY A 1 185 ? 9.597 2.594 -16.415 1.00 94.50 185 GLY A CA 1
ATOM 1459 C C . GLY A 1 185 ? 10.842 3.255 -16.978 1.00 94.50 185 GLY A C 1
ATOM 1460 O O . GLY A 1 185 ? 11.699 3.757 -16.248 1.00 94.50 185 GLY A O 1
ATOM 1461 N N . VAL A 1 186 ? 10.922 3.240 -18.302 1.00 94.62 186 VAL A N 1
ATOM 1462 C CA . VAL A 1 186 ? 12.002 3.865 -19.062 1.00 94.62 186 VAL A CA 1
ATOM 1463 C C . VAL A 1 186 ? 11.405 4.984 -19.893 1.00 94.62 186 VAL A C 1
ATOM 1465 O O . VAL A 1 186 ? 10.360 4.821 -20.523 1.00 94.62 186 VAL A O 1
ATOM 1468 N N . PHE A 1 187 ? 12.060 6.133 -19.853 1.00 93.50 187 PHE A N 1
ATOM 1469 C CA . PHE A 1 187 ? 11.597 7.391 -20.417 1.00 93.50 187 PHE A CA 1
ATOM 1470 C C . PHE A 1 187 ? 12.655 7.958 -21.350 1.00 93.50 187 PHE A C 1
ATOM 1472 O O . PHE A 1 187 ? 13.847 7.714 -21.164 1.00 93.50 187 PHE A O 1
ATOM 1479 N N . LEU A 1 188 ? 12.209 8.715 -22.343 1.00 92.50 188 LEU A N 1
ATOM 1480 C CA . LEU A 1 188 ? 13.035 9.468 -23.271 1.00 92.50 188 LEU A CA 1
ATOM 1481 C C . LEU A 1 188 ? 12.953 10.950 -22.896 1.00 92.50 188 LEU A C 1
ATOM 1483 O O . LEU A 1 188 ? 11.857 11.471 -22.684 1.00 92.50 188 LEU A O 1
ATOM 1487 N N . THR A 1 189 ? 14.099 11.626 -22.788 1.00 92.00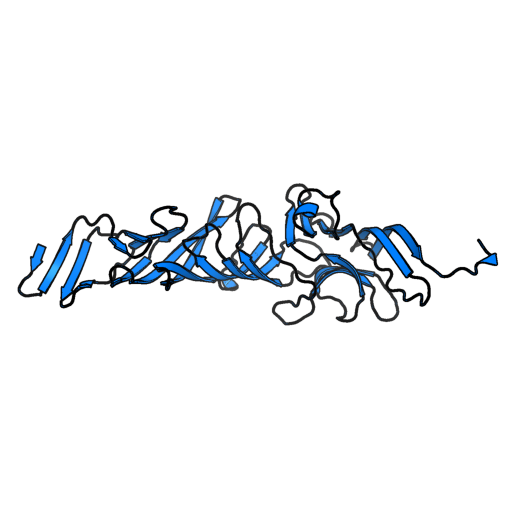 189 THR A N 1
ATOM 1488 C CA . THR A 1 189 ? 14.107 13.076 -22.561 1.00 92.00 189 THR A CA 1
ATOM 1489 C C . THR A 1 189 ? 13.450 13.803 -23.727 1.00 92.00 189 THR A C 1
ATOM 1491 O O . THR A 1 189 ? 13.720 13.481 -24.879 1.00 92.00 189 THR A O 1
ATOM 1494 N N . ALA A 1 190 ? 12.607 14.793 -23.435 1.00 88.00 190 ALA A N 1
ATOM 1495 C CA . ALA A 1 190 ? 11.899 15.547 -24.476 1.00 88.00 190 ALA A CA 1
ATOM 1496 C C . ALA A 1 190 ? 12.772 16.599 -25.192 1.00 88.00 190 ALA A C 1
ATOM 1498 O O . ALA A 1 190 ? 12.392 17.084 -26.256 1.00 88.00 190 ALA A O 1
ATOM 1499 N N . ASP A 1 191 ? 13.916 16.969 -24.607 1.00 86.00 191 ASP A N 1
ATOM 1500 C CA . ASP A 1 191 ? 14.857 17.943 -25.168 1.00 86.00 191 ASP A CA 1
ATOM 1501 C C . ASP A 1 191 ? 16.173 17.282 -25.602 1.00 86.00 191 ASP A C 1
ATOM 1503 O O . ASP A 1 191 ? 16.571 16.237 -25.078 1.00 86.00 191 ASP A O 1
ATOM 1507 N N . ASP A 1 192 ? 16.866 17.946 -26.530 1.00 81.06 192 ASP A N 1
ATOM 1508 C CA . ASP A 1 192 ? 18.193 17.562 -27.009 1.00 81.06 192 ASP A CA 1
ATOM 1509 C C . ASP A 1 192 ? 19.264 17.713 -25.900 1.00 81.06 192 ASP A C 1
ATOM 1511 O O . ASP A 1 192 ? 19.319 18.763 -25.248 1.00 81.06 192 ASP A O 1
ATOM 1515 N N . PRO A 1 193 ? 20.140 16.710 -25.675 1.00 83.25 193 PRO A N 1
ATOM 1516 C CA . PRO A 1 193 ? 20.196 15.417 -26.357 1.00 83.25 193 PRO A CA 1
ATOM 1517 C C . PRO A 1 193 ? 19.116 14.432 -25.884 1.00 83.25 193 PRO A C 1
ATOM 1519 O O . PRO A 1 193 ? 18.968 14.177 -24.687 1.00 83.25 193 PRO A O 1
ATOM 1522 N N . PHE A 1 194 ? 18.432 13.800 -26.846 1.00 86.81 194 PHE A N 1
ATOM 1523 C CA . PHE A 1 194 ? 17.438 12.749 -26.602 1.00 86.81 194 PHE A CA 1
ATOM 1524 C C . PHE A 1 194 ? 18.106 11.504 -26.006 1.00 86.81 194 PHE A C 1
ATOM 1526 O O . PHE A 1 194 ? 18.763 10.728 -26.701 1.00 86.81 194 PHE A O 1
ATOM 1533 N N . THR A 1 195 ? 17.954 11.315 -24.699 1.00 90.06 195 THR A N 1
ATOM 1534 C CA . THR A 1 195 ? 18.572 10.221 -23.948 1.00 90.06 195 THR A CA 1
ATOM 1535 C C . THR A 1 195 ? 17.524 9.455 -23.163 1.00 90.06 195 THR A C 1
ATOM 1537 O O . THR A 1 195 ? 16.577 10.020 -22.618 1.00 90.06 195 THR A O 1
ATOM 1540 N N . THR A 1 196 ? 17.690 8.138 -23.096 1.00 91.81 196 THR A N 1
ATOM 1541 C CA . THR A 1 196 ? 16.825 7.293 -22.275 1.00 91.81 196 THR A CA 1
ATOM 1542 C C . THR A 1 196 ? 17.292 7.280 -20.828 1.00 91.81 196 THR A C 1
ATOM 1544 O O . THR A 1 196 ? 18.495 7.214 -20.568 1.00 91.81 196 THR A O 1
ATOM 1547 N N . TYR A 1 197 ? 16.355 7.248 -19.890 1.00 92.75 197 TYR A N 1
ATOM 1548 C CA . TYR A 1 197 ? 16.632 7.017 -18.478 1.00 92.75 197 TYR A CA 1
ATOM 1549 C C . TYR A 1 197 ? 15.557 6.137 -17.843 1.00 92.75 197 TYR A C 1
ATOM 1551 O O . TYR A 1 197 ? 14.398 6.144 -18.253 1.00 92.75 197 TYR A O 1
ATOM 1559 N N . GLY A 1 198 ? 15.946 5.380 -16.825 1.00 92.88 198 GLY A N 1
ATOM 1560 C CA . GLY A 1 198 ? 15.034 4.595 -16.006 1.00 92.88 198 GLY A CA 1
ATOM 1561 C C . GLY A 1 198 ? 14.664 5.321 -14.717 1.00 92.88 198 GLY A C 1
ATOM 1562 O O . GLY A 1 198 ? 15.486 6.022 -14.129 1.00 92.88 198 GLY A O 1
ATOM 1563 N N . THR A 1 199 ? 13.425 5.140 -14.278 1.00 93.19 199 THR A N 1
ATOM 1564 C CA . THR A 1 199 ? 12.898 5.624 -12.996 1.00 93.19 199 THR A CA 1
ATOM 1565 C C . THR A 1 199 ? 11.895 4.591 -12.475 1.00 93.19 199 THR A C 1
ATOM 1567 O O . THR A 1 199 ? 11.240 3.926 -13.277 1.00 93.19 199 THR A O 1
ATOM 1570 N N . PHE A 1 200 ? 11.776 4.384 -11.162 1.00 94.38 200 PHE A N 1
ATOM 1571 C CA . PHE A 1 200 ? 10.837 3.402 -10.608 1.00 94.38 200 PHE A CA 1
ATOM 1572 C C . PHE A 1 200 ? 10.187 3.927 -9.332 1.00 94.38 200 PHE A C 1
ATOM 1574 O O . PHE A 1 200 ? 10.774 3.874 -8.257 1.00 94.38 200 PHE A O 1
ATOM 1581 N N . LEU A 1 201 ? 8.970 4.463 -9.474 1.00 94.06 201 LEU A N 1
ATOM 1582 C CA . LEU A 1 201 ? 8.268 5.234 -8.438 1.00 94.06 201 LEU A CA 1
ATOM 1583 C C . LEU A 1 201 ? 9.110 6.397 -7.895 1.00 94.06 201 LEU A C 1
ATOM 1585 O O . LEU A 1 201 ? 8.922 6.852 -6.768 1.00 94.06 201 LEU A O 1
ATOM 1589 N N . SER A 1 202 ? 10.014 6.892 -8.735 1.00 92.06 202 SER A N 1
ATOM 1590 C CA . SER A 1 202 ? 10.903 8.008 -8.462 1.00 92.06 202 SER A CA 1
ATOM 1591 C C . SER A 1 202 ? 10.595 9.170 -9.395 1.00 92.06 202 SER A C 1
ATOM 1593 O O . SER A 1 202 ? 9.840 9.031 -10.366 1.00 92.06 202 SER A O 1
ATOM 1595 N N . ARG A 1 203 ? 11.142 10.348 -9.085 1.00 91.44 203 ARG A N 1
ATOM 1596 C CA . ARG A 1 203 ? 10.898 11.556 -9.881 1.00 91.44 203 ARG A CA 1
ATOM 1597 C C . ARG A 1 203 ? 11.285 11.352 -11.343 1.00 91.44 203 ARG A C 1
ATOM 1599 O O . ARG A 1 203 ? 12.287 10.710 -11.665 1.00 91.44 203 ARG A O 1
ATOM 1606 N N . LYS A 1 204 ? 10.467 11.904 -12.238 1.00 91.38 204 LYS A N 1
ATOM 1607 C CA . LYS A 1 204 ? 10.866 12.120 -13.632 1.00 91.38 204 LYS A CA 1
ATOM 1608 C C . LYS A 1 204 ? 11.922 13.225 -13.682 1.00 91.38 204 LYS A C 1
ATOM 1610 O O . LYS A 1 204 ? 11.911 14.108 -12.825 1.00 91.38 204 LYS A O 1
ATOM 1615 N N . ARG A 1 205 ? 12.793 13.202 -14.696 1.00 90.56 205 ARG A N 1
ATOM 1616 C CA . ARG A 1 205 ? 13.710 14.325 -14.954 1.00 90.56 205 ARG A CA 1
ATOM 1617 C C . ARG A 1 205 ? 12.915 15.568 -15.330 1.00 90.56 205 ARG A C 1
ATOM 1619 O O . ARG A 1 205 ? 13.056 16.595 -14.683 1.00 90.56 205 ARG A O 1
ATOM 1626 N N . GLU A 1 206 ? 12.015 15.426 -16.299 1.00 88.81 206 GLU A N 1
ATOM 1627 C CA . GLU A 1 206 ? 11.073 16.466 -16.689 1.00 88.81 206 GLU A CA 1
ATOM 1628 C C . GLU A 1 206 ? 9.654 15.907 -16.819 1.00 88.81 206 GLU A C 1
ATOM 1630 O O . GLU A 1 206 ? 9.418 14.761 -17.217 1.00 88.81 206 GLU A O 1
ATOM 1635 N N . LYS A 1 207 ? 8.650 16.739 -16.518 1.00 87.31 207 LYS A N 1
ATOM 1636 C CA . LYS A 1 207 ? 7.239 16.325 -16.617 1.00 87.31 207 LYS A CA 1
ATOM 1637 C C . LYS A 1 207 ? 6.861 15.925 -18.048 1.00 87.31 207 LYS A C 1
ATOM 1639 O O . LYS A 1 207 ? 6.068 14.997 -18.216 1.00 87.31 207 LYS A O 1
ATOM 1644 N N . LYS A 1 208 ? 7.447 16.601 -19.040 1.00 89.50 208 LYS A N 1
ATOM 1645 C CA . LYS A 1 208 ? 7.209 16.407 -20.478 1.00 89.50 208 LYS A CA 1
ATOM 1646 C C . LYS A 1 208 ? 7.927 15.205 -21.101 1.00 89.50 208 LYS A C 1
ATOM 1648 O O . LYS A 1 208 ? 7.649 14.917 -22.251 1.00 89.50 208 LYS A O 1
ATOM 1653 N N . ASP A 1 209 ? 8.813 14.523 -20.372 1.00 91.38 209 ASP A N 1
ATOM 1654 C CA . ASP A 1 209 ? 9.532 13.362 -20.911 1.00 91.38 209 ASP A CA 1
ATOM 1655 C C . ASP A 1 209 ? 8.569 12.242 -21.302 1.00 91.38 209 ASP A C 1
ATOM 1657 O O . ASP A 1 209 ? 7.640 11.917 -20.546 1.00 91.38 209 ASP A O 1
ATOM 1661 N N . ASP A 1 210 ? 8.826 11.618 -22.443 1.00 90.62 210 ASP A N 1
ATOM 1662 C CA . ASP A 1 210 ? 7.933 10.627 -23.019 1.00 90.62 210 ASP A CA 1
ATOM 1663 C C . ASP A 1 210 ? 8.223 9.229 -22.463 1.00 90.62 210 ASP A C 1
ATOM 1665 O O . ASP A 1 210 ? 9.384 8.824 -22.346 1.00 90.62 210 ASP A O 1
ATOM 1669 N N . PRO A 1 211 ? 7.190 8.451 -22.098 1.00 92.50 211 PRO A N 1
ATOM 1670 C CA . PRO A 1 211 ? 7.384 7.073 -21.681 1.00 92.50 211 PRO A CA 1
ATOM 1671 C C . PRO A 1 211 ? 7.763 6.217 -22.889 1.00 92.50 211 PRO A C 1
ATOM 1673 O O . PRO A 1 211 ? 6.967 6.080 -23.816 1.00 92.50 211 PRO A O 1
ATOM 1676 N N . VAL A 1 212 ? 8.930 5.574 -22.834 1.00 94.06 212 VAL A N 1
ATOM 1677 C CA . VAL A 1 212 ? 9.278 4.480 -23.751 1.00 94.06 212 VAL A CA 1
ATOM 1678 C C . VAL A 1 212 ? 8.491 3.236 -23.359 1.00 94.06 212 VAL A C 1
ATOM 1680 O O . VAL A 1 212 ? 7.864 2.593 -24.192 1.00 94.06 212 VAL A O 1
ATOM 1683 N N . ILE A 1 213 ? 8.469 2.931 -22.065 1.00 94.31 213 ILE A N 1
ATOM 1684 C CA . ILE A 1 213 ? 7.568 1.955 -21.457 1.00 94.31 213 ILE A CA 1
ATOM 1685 C C . ILE A 1 213 ? 7.279 2.405 -20.029 1.00 94.31 213 ILE A C 1
ATOM 1687 O O . ILE A 1 213 ? 8.188 2.852 -19.330 1.00 94.31 213 ILE A O 1
ATOM 1691 N N . ALA A 1 214 ? 6.025 2.307 -19.596 1.00 93.69 214 ALA A N 1
ATOM 1692 C CA . ALA A 1 214 ? 5.604 2.706 -18.259 1.00 93.69 214 ALA A CA 1
ATOM 1693 C C . ALA A 1 214 ? 4.711 1.632 -17.635 1.00 93.69 214 ALA A C 1
ATOM 1695 O O . ALA A 1 214 ? 3.853 1.062 -18.306 1.00 93.69 214 ALA A O 1
ATOM 1696 N N . GLY A 1 215 ? 4.928 1.356 -16.351 1.00 91.69 215 GLY A N 1
ATOM 1697 C CA . GLY A 1 215 ? 4.126 0.418 -15.580 1.00 91.69 215 GLY A CA 1
ATOM 1698 C C . GLY A 1 215 ? 2.975 1.139 -14.895 1.00 91.69 215 GLY A C 1
ATOM 1699 O O . GLY A 1 215 ? 3.202 2.093 -14.151 1.00 91.69 215 GLY A O 1
ATOM 1700 N N . THR A 1 216 ? 1.753 0.653 -15.104 1.00 94.12 216 THR A N 1
ATOM 1701 C CA . THR A 1 216 ? 0.543 1.103 -14.400 1.00 94.12 216 THR A CA 1
ATOM 1702 C C . THR A 1 216 ? -0.275 -0.111 -13.946 1.00 94.12 216 THR A C 1
ATOM 1704 O O . THR A 1 216 ? -0.038 -1.237 -14.393 1.00 94.12 216 THR A O 1
ATOM 1707 N N . GLY A 1 217 ? -1.201 0.078 -13.003 1.00 95.25 217 GLY A N 1
ATOM 1708 C CA . GLY A 1 217 ? -2.013 -1.002 -12.437 1.00 95.25 217 GLY A CA 1
ATOM 1709 C C . GLY A 1 217 ? -1.698 -1.254 -10.967 1.00 95.25 217 GLY A C 1
ATOM 1710 O O . GLY A 1 217 ? -2.071 -0.453 -10.117 1.00 95.25 217 GLY A O 1
ATOM 1711 N N . LEU A 1 218 ? -1.060 -2.379 -10.650 1.00 97.00 218 LEU A N 1
ATOM 1712 C CA . LEU A 1 218 ? -0.742 -2.797 -9.285 1.00 97.00 218 LEU A CA 1
ATOM 1713 C C . LEU A 1 218 ? 0.763 -2.994 -9.122 1.00 97.00 218 LEU A C 1
ATOM 1715 O O . LEU A 1 218 ? 1.385 -3.711 -9.896 1.00 97.00 218 LEU A O 1
ATOM 1719 N N . LEU A 1 219 ? 1.322 -2.400 -8.077 1.00 97.44 219 LEU A N 1
ATOM 1720 C CA . LEU A 1 219 ? 2.657 -2.654 -7.563 1.00 97.44 219 LEU A CA 1
ATOM 1721 C C . LEU A 1 219 ? 2.634 -3.871 -6.641 1.00 97.44 219 LEU A C 1
ATOM 1723 O O . LEU A 1 219 ? 1.825 -3.937 -5.714 1.00 97.44 219 LEU A O 1
ATOM 1727 N N . HIS A 1 220 ? 3.567 -4.787 -6.863 1.00 97.19 220 HIS A N 1
ATOM 1728 C CA . HIS A 1 220 ? 3.793 -5.974 -6.053 1.00 97.19 220 HIS A CA 1
ATOM 1729 C C . HIS A 1 220 ? 5.295 -6.208 -5.866 1.00 97.19 220 HIS A C 1
ATOM 1731 O O . HIS A 1 220 ? 6.088 -5.881 -6.749 1.00 97.19 220 HIS A O 1
ATOM 1737 N N . TYR A 1 221 ? 5.691 -6.786 -4.733 1.00 97.00 221 TYR A N 1
ATOM 1738 C CA . TYR A 1 221 ? 7.069 -7.217 -4.507 1.00 97.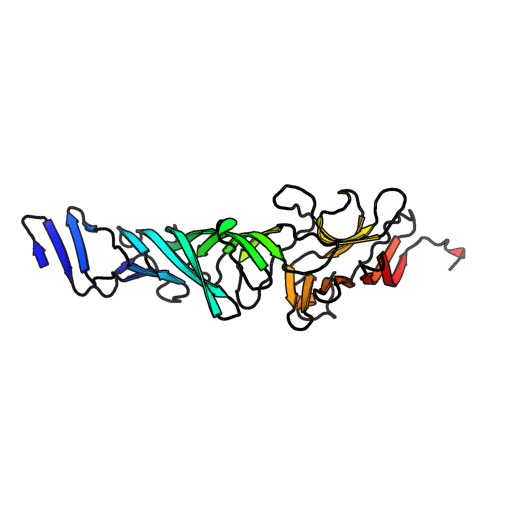00 221 TYR A CA 1
ATOM 1739 C C . TYR A 1 221 ? 7.180 -8.735 -4.668 1.00 97.00 221 TYR A C 1
ATOM 1741 O O . TYR A 1 221 ? 6.720 -9.498 -3.819 1.00 97.00 221 TYR A O 1
ATOM 1749 N N . ASP A 1 222 ? 7.806 -9.166 -5.762 1.00 95.25 222 ASP A N 1
ATOM 1750 C CA . ASP A 1 222 ? 8.084 -10.570 -6.043 1.00 95.25 222 ASP A CA 1
ATOM 1751 C C . ASP A 1 222 ? 9.331 -11.004 -5.263 1.00 95.25 222 ASP A C 1
ATOM 1753 O O . ASP A 1 222 ? 10.465 -10.639 -5.589 1.00 95.25 222 ASP A O 1
ATOM 1757 N N . LYS A 1 223 ? 9.119 -11.793 -4.205 1.00 92.31 223 LYS A N 1
ATOM 1758 C CA . LYS A 1 223 ? 10.195 -12.299 -3.339 1.00 92.31 223 LYS A CA 1
ATOM 1759 C C . LYS A 1 223 ? 11.106 -13.298 -4.047 1.00 92.31 223 LYS A C 1
ATOM 1761 O O . LYS A 1 223 ? 12.269 -13.408 -3.666 1.00 92.31 223 LYS A O 1
ATOM 1766 N N . GLY A 1 224 ? 10.584 -14.036 -5.030 1.00 91.94 224 GLY A N 1
ATOM 1767 C CA . GLY A 1 224 ? 11.336 -15.052 -5.760 1.00 91.94 224 GLY A CA 1
ATOM 1768 C C . GLY A 1 224 ? 12.365 -14.416 -6.683 1.00 91.94 224 GLY A C 1
ATOM 1769 O O . GLY A 1 224 ? 13.525 -14.821 -6.681 1.00 91.94 224 GLY A O 1
ATOM 1770 N N . SER A 1 225 ? 11.959 -13.374 -7.413 1.00 92.12 225 SER A N 1
ATOM 1771 C CA . SER A 1 225 ? 12.860 -12.608 -8.280 1.00 92.12 225 SER A CA 1
ATOM 1772 C C . SER A 1 225 ? 13.529 -11.416 -7.592 1.00 92.12 225 SER A C 1
ATOM 1774 O O . SER A 1 225 ? 14.304 -10.719 -8.241 1.00 92.12 225 SER A O 1
ATOM 1776 N N . ARG A 1 226 ? 13.195 -11.140 -6.321 1.00 95.06 226 ARG A N 1
ATOM 1777 C CA . ARG A 1 226 ? 13.646 -9.960 -5.557 1.00 95.06 226 ARG A CA 1
ATOM 1778 C C . ARG A 1 226 ? 13.441 -8.667 -6.352 1.00 95.06 226 ARG A C 1
ATOM 1780 O O . ARG A 1 226 ? 14.348 -7.855 -6.523 1.00 95.06 226 ARG A O 1
ATOM 1787 N N . ALA A 1 227 ? 12.234 -8.495 -6.886 1.00 96.25 227 ALA A N 1
ATOM 1788 C CA . ALA A 1 227 ? 11.919 -7.373 -7.760 1.00 96.25 227 ALA A CA 1
ATOM 1789 C C . ALA A 1 227 ? 10.584 -6.727 -7.400 1.00 96.25 227 ALA A C 1
ATOM 1791 O O . ALA A 1 227 ? 9.609 -7.413 -7.093 1.00 96.25 227 ALA A O 1
ATOM 1792 N N . TYR A 1 228 ? 10.522 -5.403 -7.510 1.00 97.38 228 TYR A N 1
ATOM 1793 C CA . TYR A 1 228 ? 9.241 -4.708 -7.561 1.00 97.38 228 TYR A CA 1
ATOM 1794 C C . TYR A 1 228 ? 8.693 -4.798 -8.976 1.00 97.38 228 TYR A C 1
ATOM 1796 O O . TYR A 1 228 ? 9.431 -4.601 -9.937 1.00 97.38 228 TYR A O 1
ATOM 1804 N N . VAL A 1 229 ? 7.406 -5.090 -9.104 1.00 97.56 229 VAL A N 1
ATOM 1805 C CA . VAL A 1 229 ? 6.721 -5.324 -10.374 1.00 97.56 229 VAL A CA 1
ATOM 1806 C C . VAL A 1 229 ? 5.461 -4.480 -10.402 1.00 97.56 229 VAL A C 1
ATOM 1808 O O . VAL A 1 229 ? 4.701 -4.487 -9.438 1.00 97.56 229 VAL A O 1
ATOM 1811 N N . ILE A 1 230 ? 5.230 -3.778 -11.505 1.00 97.69 230 ILE A N 1
ATOM 1812 C CA . ILE A 1 230 ? 4.016 -3.009 -11.755 1.00 97.69 230 ILE A CA 1
ATOM 1813 C C . ILE A 1 230 ? 3.370 -3.528 -13.031 1.00 97.69 230 ILE A C 1
ATOM 1815 O O . ILE A 1 230 ? 3.975 -3.463 -14.103 1.00 97.69 230 ILE A O 1
ATOM 1819 N N . SER A 1 231 ? 2.155 -4.061 -12.907 1.00 97.12 231 SER A N 1
ATOM 1820 C CA . SER A 1 231 ? 1.326 -4.485 -14.039 1.00 97.12 231 SER A CA 1
ATOM 1821 C C . SER A 1 231 ? -0.118 -4.749 -13.590 1.00 97.12 231 SER A C 1
ATOM 1823 O O . SER A 1 231 ? -0.504 -4.469 -12.454 1.00 97.12 231 SER A O 1
ATOM 1825 N N . ASN A 1 232 ? -0.934 -5.328 -14.468 1.00 95.50 232 ASN A N 1
ATOM 1826 C CA . ASN A 1 232 ? -2.212 -5.912 -14.081 1.00 95.50 232 ASN A CA 1
ATOM 1827 C C . ASN A 1 232 ? -2.003 -7.205 -13.264 1.00 95.50 232 ASN A C 1
ATOM 1829 O O . ASN A 1 232 ? -0.975 -7.876 -13.379 1.00 95.50 232 ASN A O 1
ATOM 1833 N N . LYS A 1 233 ? -2.992 -7.564 -12.436 1.00 93.75 233 LYS A N 1
ATOM 1834 C CA . LYS A 1 233 ? -2.889 -8.695 -11.498 1.00 93.75 233 LYS A CA 1
ATOM 1835 C C . LYS A 1 233 ? -2.585 -10.027 -12.191 1.00 93.75 233 LYS A C 1
ATOM 1837 O O . LYS A 1 233 ? -1.824 -10.828 -11.650 1.00 93.75 233 LYS A O 1
ATOM 1842 N N . ASP A 1 234 ? -3.155 -10.246 -13.372 1.00 94.81 234 ASP A N 1
ATOM 1843 C CA . ASP A 1 234 ? -3.005 -11.498 -14.109 1.00 94.81 234 ASP A CA 1
ATOM 1844 C C . ASP A 1 234 ? -1.576 -11.641 -14.645 1.00 94.81 234 ASP A C 1
ATOM 1846 O O . ASP A 1 234 ? -0.934 -12.659 -14.389 1.00 94.81 234 ASP A O 1
ATOM 1850 N N . LYS A 1 235 ? -1.020 -10.591 -15.268 1.00 94.44 235 LYS A N 1
ATOM 1851 C CA . LYS A 1 235 ? 0.367 -10.585 -15.761 1.00 94.44 235 LYS A CA 1
ATOM 1852 C C . LYS A 1 235 ? 1.408 -10.659 -14.637 1.00 94.44 235 LYS A C 1
ATOM 1854 O O . LYS A 1 235 ? 2.457 -11.273 -14.816 1.00 94.44 235 LYS A O 1
ATOM 1859 N N . ILE A 1 236 ? 1.124 -10.096 -13.456 1.00 93.75 236 ILE A N 1
ATOM 1860 C CA . ILE A 1 236 ? 1.994 -10.272 -12.273 1.00 93.75 236 ILE A CA 1
ATOM 1861 C C . ILE A 1 236 ? 2.076 -11.751 -11.880 1.00 93.75 236 ILE A C 1
ATOM 1863 O O . ILE A 1 236 ? 3.162 -12.248 -11.587 1.00 93.75 236 ILE A O 1
ATOM 1867 N N . ARG A 1 237 ? 0.940 -12.459 -11.887 1.00 92.44 237 ARG A N 1
ATOM 1868 C CA . ARG A 1 237 ? 0.867 -13.880 -11.512 1.00 92.44 237 ARG A CA 1
ATOM 1869 C C . ARG A 1 237 ? 1.402 -14.808 -12.598 1.00 92.44 237 ARG A C 1
ATOM 1871 O O . ARG A 1 237 ? 1.992 -15.836 -12.278 1.00 92.44 237 ARG A O 1
ATOM 1878 N N . GLN A 1 238 ? 1.206 -14.451 -13.863 1.00 93.12 238 GLN A N 1
ATOM 1879 C CA . GLN A 1 238 ? 1.662 -15.214 -15.016 1.00 93.12 238 GLN A CA 1
ATOM 1880 C C . GLN A 1 238 ? 2.226 -14.265 -16.077 1.00 93.12 238 GLN A C 1
ATOM 1882 O O . GLN A 1 238 ? 1.483 -13.615 -16.810 1.00 93.12 238 GLN A O 1
ATOM 1887 N N . ARG A 1 239 ? 3.559 -14.222 -16.175 1.00 89.31 239 ARG A N 1
ATOM 1888 C CA . ARG A 1 239 ? 4.302 -13.242 -16.987 1.00 89.31 239 ARG A CA 1
ATOM 1889 C C . ARG A 1 239 ? 3.951 -13.268 -18.479 1.00 89.31 239 ARG A C 1
ATOM 1891 O O . ARG A 1 239 ? 4.018 -12.225 -19.115 1.00 89.31 239 ARG A O 1
ATOM 1898 N N . ASP A 1 240 ? 3.525 -14.420 -18.996 1.00 89.94 240 ASP A N 1
ATOM 1899 C CA . ASP A 1 240 ? 3.159 -14.610 -20.408 1.00 89.94 240 ASP A CA 1
ATOM 1900 C C . ASP A 1 240 ? 1.795 -14.004 -20.787 1.00 89.94 240 ASP A C 1
AT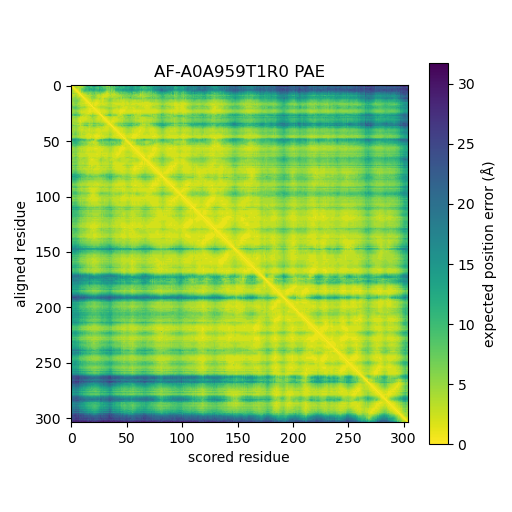OM 1902 O O . ASP A 1 240 ? 1.422 -13.998 -21.961 1.00 89.94 240 ASP A O 1
ATOM 1906 N N . LEU A 1 241 ? 1.008 -13.536 -19.810 1.00 92.88 241 LEU A N 1
ATOM 1907 C CA . LEU A 1 241 ? -0.298 -12.947 -20.087 1.00 92.88 241 LEU A CA 1
ATOM 1908 C C . LEU A 1 241 ? -0.177 -11.518 -20.648 1.00 92.88 241 LEU A C 1
ATOM 1910 O O . LEU A 1 241 ? 0.796 -10.813 -20.371 1.00 92.88 241 LEU A O 1
ATOM 1914 N N . PRO A 1 242 ? -1.176 -11.052 -21.423 1.00 90.81 242 PRO A N 1
ATOM 1915 C CA . PRO A 1 242 ? -1.154 -9.716 -22.009 1.00 90.81 242 PRO A CA 1
ATOM 1916 C C . PRO A 1 242 ? -1.100 -8.576 -20.980 1.00 90.81 242 PRO A C 1
ATOM 1918 O O . PRO A 1 242 ? -1.627 -8.664 -19.869 1.00 90.81 242 PRO A O 1
ATOM 1921 N N . GLY A 1 243 ? -0.519 -7.453 -21.400 1.00 91.50 243 GLY A N 1
ATOM 1922 C CA . GLY A 1 243 ? -0.441 -6.211 -20.629 1.00 91.50 243 GLY A CA 1
ATOM 1923 C C . GLY A 1 243 ? 0.968 -5.638 -20.604 1.00 91.50 243 GLY A C 1
ATOM 1924 O O . GLY A 1 243 ? 1.913 -6.310 -21.003 1.00 91.50 243 GLY A O 1
ATOM 1925 N N . ASP A 1 244 ? 1.108 -4.407 -20.125 1.00 94.00 244 ASP A N 1
ATOM 1926 C CA . ASP A 1 244 ? 2.418 -3.790 -19.925 1.00 94.00 244 ASP A CA 1
ATOM 1927 C C . ASP A 1 244 ? 2.911 -4.119 -18.514 1.00 94.00 244 ASP A C 1
ATOM 1929 O O . ASP A 1 244 ? 2.149 -4.058 -17.546 1.00 94.00 244 ASP A O 1
ATOM 1933 N N . LEU A 1 245 ? 4.172 -4.511 -18.396 1.00 96.44 245 LEU A N 1
ATOM 1934 C CA . LEU A 1 245 ? 4.820 -4.837 -17.137 1.00 96.44 245 LEU A CA 1
ATOM 1935 C C . LEU A 1 245 ? 6.135 -4.088 -17.054 1.00 96.44 245 LEU A C 1
ATOM 1937 O O . LEU A 1 245 ? 6.934 -4.128 -17.983 1.00 96.44 245 LEU A O 1
ATOM 1941 N N . VAL A 1 246 ? 6.370 -3.447 -15.917 1.00 97.19 246 VAL A N 1
ATOM 1942 C CA . VAL A 1 246 ? 7.666 -2.862 -15.581 1.00 97.19 246 VAL A CA 1
ATOM 1943 C C . VAL A 1 246 ? 8.117 -3.436 -14.253 1.00 97.19 246 VAL A C 1
ATOM 1945 O O . VAL A 1 246 ? 7.321 -3.574 -13.327 1.00 97.19 246 VAL A O 1
ATOM 1948 N N . SER A 1 247 ? 9.396 -3.757 -14.138 1.00 97.00 247 SER A N 1
ATOM 1949 C CA . SER A 1 247 ? 9.981 -4.213 -12.886 1.00 97.00 247 SER A CA 1
ATOM 1950 C C . SER A 1 247 ? 11.349 -3.612 -12.634 1.00 97.00 247 SER A C 1
ATOM 1952 O O . SER A 1 247 ? 12.078 -3.323 -13.578 1.00 97.00 247 SER A O 1
ATOM 1954 N N . VAL A 1 248 ? 11.724 -3.500 -11.365 1.00 96.06 248 VAL A N 1
ATOM 1955 C CA . VAL A 1 248 ? 13.097 -3.204 -10.948 1.00 96.06 248 VAL A CA 1
ATOM 1956 C C . VAL A 1 248 ? 13.595 -4.314 -10.034 1.00 96.06 248 VAL A C 1
ATOM 1958 O O . VAL A 1 248 ? 12.939 -4.655 -9.046 1.00 96.06 248 VAL A O 1
ATOM 1961 N N . ASN A 1 249 ? 14.740 -4.896 -10.378 1.00 95.06 249 ASN A N 1
ATOM 1962 C CA . ASN A 1 249 ? 15.430 -5.854 -9.522 1.00 95.06 249 ASN A CA 1
ATOM 1963 C C . ASN A 1 249 ? 16.218 -5.091 -8.446 1.00 95.06 249 ASN A C 1
ATOM 1965 O O . ASN A 1 249 ? 16.915 -4.126 -8.753 1.00 95.06 249 ASN A O 1
ATOM 1969 N N . VAL A 1 250 ? 16.088 -5.484 -7.179 1.00 93.38 250 VAL A N 1
ATOM 1970 C CA . VAL A 1 250 ? 16.710 -4.749 -6.060 1.00 93.38 250 VAL A CA 1
ATOM 1971 C C . VAL A 1 250 ? 18.190 -5.075 -5.850 1.00 93.38 250 VAL A C 1
ATOM 1973 O O . VAL A 1 250 ? 18.851 -4.354 -5.104 1.00 93.38 250 VAL A O 1
ATOM 1976 N N . ASP A 1 251 ? 18.697 -6.142 -6.472 1.00 91.25 251 ASP A N 1
ATOM 1977 C CA . ASP A 1 251 ? 20.083 -6.597 -6.342 1.00 91.25 251 ASP A CA 1
ATOM 1978 C C . ASP A 1 251 ? 20.999 -5.942 -7.385 1.00 91.25 251 ASP A C 1
ATOM 1980 O O . ASP A 1 251 ? 22.080 -5.471 -7.034 1.00 91.25 251 ASP A O 1
ATOM 1984 N N . ASP A 1 252 ? 20.571 -5.890 -8.651 1.00 90.88 252 ASP A N 1
ATOM 1985 C CA . ASP A 1 252 ? 21.360 -5.321 -9.758 1.00 90.88 252 ASP A CA 1
ATOM 1986 C C . ASP A 1 252 ? 20.831 -3.977 -10.284 1.00 90.88 252 ASP A C 1
ATOM 1988 O O . ASP A 1 252 ? 21.492 -3.324 -11.091 1.00 90.88 252 ASP A O 1
ATOM 1992 N N . CYS A 1 253 ? 19.666 -3.535 -9.801 1.00 91.44 253 CYS A N 1
ATOM 1993 C CA . CYS A 1 253 ? 19.052 -2.258 -10.158 1.00 91.44 253 CYS A CA 1
ATOM 1994 C C . CYS A 1 253 ? 18.689 -2.110 -11.637 1.00 91.44 253 CYS A C 1
ATOM 1996 O O . CYS A 1 253 ? 18.479 -0.995 -12.124 1.00 91.44 253 CYS A O 1
ATOM 1998 N N . THR A 1 254 ? 18.550 -3.234 -12.338 1.00 93.25 254 THR A N 1
ATOM 1999 C CA . THR A 1 254 ? 18.076 -3.271 -13.717 1.00 93.25 254 THR A CA 1
ATOM 2000 C C . THR A 1 254 ? 16.579 -3.002 -13.752 1.00 93.25 254 THR A C 1
ATOM 2002 O O . THR A 1 254 ? 15.786 -3.695 -13.103 1.00 93.25 254 THR A O 1
ATOM 2005 N N . ILE A 1 255 ? 16.177 -2.024 -14.563 1.00 95.62 255 ILE A N 1
ATOM 2006 C CA . ILE A 1 255 ? 14.769 -1.793 -14.884 1.00 95.62 255 ILE A CA 1
ATOM 2007 C C . ILE A 1 255 ? 14.439 -2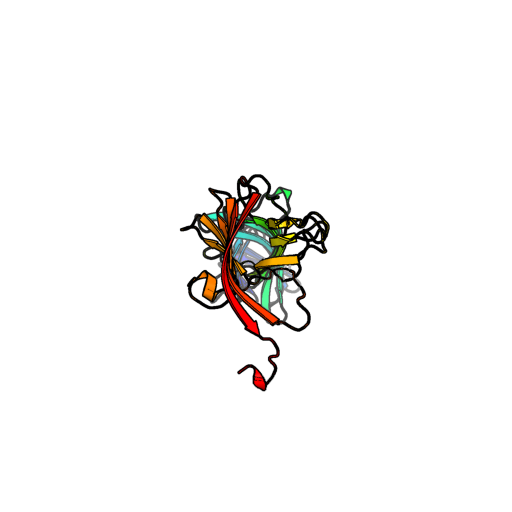.603 -16.131 1.00 95.62 255 ILE A C 1
ATOM 2009 O O . ILE A 1 255 ? 15.067 -2.442 -17.172 1.00 95.62 255 ILE A O 1
ATOM 2013 N N . SER A 1 256 ? 13.449 -3.479 -16.023 1.00 96.25 256 SER A N 1
ATOM 2014 C CA . SER A 1 256 ? 12.952 -4.296 -17.127 1.00 96.25 256 SER A CA 1
ATOM 2015 C C . SER A 1 256 ? 11.528 -3.896 -17.483 1.00 96.25 256 SER A C 1
ATOM 2017 O O . SER A 1 256 ? 10.742 -3.524 -16.614 1.00 96.25 256 SER A O 1
ATOM 2019 N N . GLY A 1 257 ? 11.202 -3.989 -18.761 1.00 96.19 257 GLY A N 1
ATOM 2020 C CA . GLY A 1 257 ? 9.892 -3.731 -19.325 1.00 96.19 257 GLY A CA 1
ATOM 2021 C C . GLY A 1 257 ? 9.487 -4.857 -20.271 1.00 96.19 257 GLY A C 1
ATOM 2022 O O . GLY A 1 257 ? 10.323 -5.393 -20.994 1.00 96.19 257 GLY A O 1
ATOM 2023 N N . ASP A 1 258 ? 8.211 -5.210 -20.263 1.00 96.25 258 ASP A N 1
ATOM 2024 C CA . ASP A 1 258 ? 7.601 -6.189 -21.158 1.00 96.25 258 ASP A CA 1
ATOM 2025 C C . ASP A 1 258 ? 6.208 -5.690 -21.538 1.00 96.25 258 ASP A C 1
ATOM 2027 O O . ASP A 1 258 ? 5.310 -5.613 -20.692 1.00 96.25 258 ASP A O 1
ATOM 2031 N N . GLY A 1 259 ? 6.031 -5.351 -22.810 1.00 94.75 259 GLY A N 1
ATOM 2032 C CA . GLY A 1 259 ? 4.763 -4.888 -23.346 1.00 94.75 259 GLY A CA 1
ATOM 2033 C C . GLY A 1 259 ? 4.962 -3.934 -24.509 1.00 94.75 259 GLY A C 1
ATOM 2034 O O . GLY A 1 259 ? 5.870 -4.096 -25.327 1.00 94.75 259 GLY A O 1
ATOM 2035 N N . ARG A 1 260 ? 4.085 -2.937 -24.589 1.00 94.06 260 ARG A N 1
ATOM 2036 C CA . ARG A 1 260 ? 4.128 -1.908 -25.626 1.00 94.06 260 ARG A CA 1
ATOM 2037 C C . ARG A 1 260 ? 5.302 -0.969 -25.382 1.00 94.06 260 ARG A C 1
ATOM 2039 O O . ARG A 1 260 ? 5.426 -0.384 -24.307 1.00 94.06 260 ARG A O 1
ATOM 2046 N N . ILE A 1 261 ? 6.127 -0.805 -26.406 1.00 94.00 261 ILE A N 1
ATOM 2047 C CA . ILE A 1 261 ? 7.267 0.107 -26.421 1.00 94.00 261 ILE A CA 1
ATOM 2048 C C . ILE A 1 261 ? 6.908 1.283 -27.327 1.00 94.00 261 ILE A C 1
ATOM 2050 O O . ILE A 1 261 ? 6.285 1.119 -28.369 1.00 94.00 261 ILE A O 1
ATOM 2054 N N . ARG A 1 262 ? 7.253 2.496 -26.909 1.00 89.88 262 ARG A N 1
ATOM 2055 C CA . ARG A 1 262 ? 7.012 3.724 -27.665 1.00 89.88 262 ARG A CA 1
ATOM 2056 C C . ARG A 1 262 ? 8.353 4.351 -27.988 1.00 89.88 262 ARG A C 1
ATOM 2058 O O . ARG A 1 262 ? 9.128 4.674 -27.095 1.00 89.88 262 ARG A O 1
ATOM 2065 N N . THR A 1 263 ? 8.631 4.542 -29.267 1.00 78.06 263 THR A N 1
ATOM 2066 C CA . THR A 1 263 ? 9.899 5.124 -29.731 1.00 78.06 263 THR A CA 1
ATOM 2067 C C . THR A 1 263 ? 9.929 6.650 -29.637 1.00 78.06 263 THR A C 1
ATOM 2069 O O . THR A 1 263 ? 10.972 7.248 -29.879 1.00 78.06 263 THR A O 1
ATOM 2072 N N . GLY A 1 264 ? 8.809 7.288 -29.267 1.00 73.31 264 GLY A N 1
ATOM 2073 C CA . GLY A 1 264 ? 8.698 8.747 -29.152 1.00 73.31 264 GLY A CA 1
ATOM 2074 C C . GLY A 1 264 ? 8.740 9.478 -30.499 1.00 73.31 264 GLY A C 1
ATOM 2075 O O . GLY A 1 264 ? 8.872 10.695 -30.531 1.00 73.31 264 GLY A O 1
ATOM 2076 N N . MET A 1 265 ? 8.645 8.747 -31.614 1.00 75.62 265 MET A N 1
ATOM 2077 C CA . MET A 1 265 ? 8.695 9.304 -32.963 1.00 75.62 265 MET A CA 1
ATOM 2078 C C . MET A 1 265 ? 7.285 9.442 -33.541 1.00 75.62 265 MET A C 1
ATOM 2080 O O . MET A 1 265 ? 6.564 8.454 -33.660 1.00 75.62 265 MET A O 1
ATOM 2084 N N . ASP A 1 266 ? 6.920 10.654 -33.956 1.00 78.81 266 ASP A N 1
ATOM 2085 C CA . ASP A 1 266 ? 5.769 10.877 -34.832 1.00 78.81 266 ASP A CA 1
ATOM 2086 C C . ASP A 1 266 ? 6.226 10.753 -36.293 1.00 78.81 266 ASP A C 1
ATOM 2088 O O . ASP A 1 266 ? 6.952 11.604 -36.813 1.00 78.81 266 ASP A O 1
ATOM 2092 N N . LEU A 1 267 ? 5.840 9.654 -36.945 1.00 84.56 267 LEU A N 1
ATOM 2093 C CA . LEU A 1 267 ? 6.176 9.375 -38.345 1.00 84.56 267 LEU A CA 1
ATOM 2094 C C . LEU A 1 267 ? 5.095 9.855 -39.328 1.00 84.56 267 LEU A C 1
ATOM 2096 O O . LEU A 1 267 ? 5.174 9.583 -40.531 1.00 84.56 267 LEU A O 1
ATOM 2100 N N . GLY A 1 268 ? 4.081 10.579 -38.846 1.00 85.81 268 GLY A N 1
ATOM 2101 C CA . GLY A 1 268 ? 3.009 11.145 -39.653 1.00 85.81 268 GLY A CA 1
ATOM 2102 C C . GLY A 1 268 ? 2.088 10.090 -40.268 1.00 85.81 268 GLY A C 1
ATOM 2103 O O . GLY A 1 268 ? 1.035 9.790 -39.726 1.00 85.81 268 GLY A O 1
ATOM 2104 N N . ARG A 1 269 ? 2.444 9.562 -41.447 1.00 86.38 269 ARG A N 1
ATOM 2105 C CA . ARG A 1 269 ? 1.605 8.620 -42.227 1.00 86.38 269 ARG A CA 1
ATOM 2106 C C . ARG A 1 269 ? 1.955 7.146 -42.020 1.00 86.38 269 ARG A C 1
ATOM 2108 O O . ARG A 1 269 ? 1.441 6.298 -42.747 1.00 86.38 269 ARG A O 1
ATOM 2115 N N . VAL A 1 270 ? 2.877 6.867 -41.107 1.00 88.94 270 VAL A N 1
ATOM 2116 C CA . VAL A 1 270 ? 3.284 5.514 -40.735 1.00 88.94 270 VAL A CA 1
ATOM 2117 C C . VAL A 1 270 ? 2.899 5.322 -39.279 1.00 88.94 270 VAL A C 1
ATOM 2119 O O . VAL A 1 270 ? 3.431 6.007 -38.407 1.00 88.94 270 VAL A O 1
ATOM 2122 N N . GLU A 1 271 ? 1.981 4.403 -39.017 1.00 88.19 271 GLU A N 1
ATOM 2123 C CA . GLU A 1 271 ? 1.674 3.964 -37.664 1.00 88.19 271 GLU A CA 1
ATOM 2124 C C . GLU A 1 271 ? 2.610 2.814 -37.298 1.00 88.19 271 GLU A C 1
ATOM 2126 O O . GLU A 1 271 ? 2.672 1.800 -37.994 1.00 88.19 271 GLU A O 1
ATOM 2131 N N . LEU A 1 272 ? 3.353 2.973 -36.202 1.00 89.44 272 LEU A N 1
ATOM 2132 C CA . LEU A 1 272 ? 4.186 1.914 -35.642 1.00 89.44 272 LEU A CA 1
ATOM 2133 C C . LEU A 1 272 ? 3.582 1.405 -34.339 1.00 89.44 272 LEU A C 1
ATOM 2135 O O . LEU A 1 272 ? 3.239 2.184 -33.447 1.00 89.44 272 LEU A O 1
ATOM 2139 N N . GLN A 1 273 ? 3.501 0.086 -34.215 1.00 90.44 273 GLN A N 1
ATOM 2140 C CA . GLN A 1 273 ? 3.188 -0.597 -32.970 1.00 90.44 273 GLN A CA 1
ATOM 2141 C C . GLN A 1 273 ? 4.327 -1.545 -32.624 1.00 90.44 273 GLN A C 1
ATOM 2143 O O . GLN A 1 273 ? 4.525 -2.575 -33.266 1.00 90.44 273 GLN A O 1
ATOM 2148 N N . ASP A 1 274 ? 5.050 -1.184 -31.574 1.00 92.69 274 ASP A N 1
ATOM 2149 C CA . ASP A 1 274 ? 6.201 -1.919 -31.081 1.00 92.69 274 ASP A CA 1
ATOM 2150 C C . ASP A 1 274 ? 5.816 -2.683 -29.814 1.00 92.69 274 ASP A C 1
ATOM 2152 O O . ASP A 1 274 ? 5.336 -2.105 -28.834 1.00 92.69 274 ASP A O 1
ATOM 2156 N N . ILE A 1 275 ? 6.018 -4.001 -29.823 1.00 93.81 275 ILE A N 1
ATOM 2157 C CA . ILE A 1 275 ? 5.763 -4.872 -28.670 1.00 93.81 275 ILE A CA 1
ATOM 2158 C C . ILE A 1 275 ? 6.999 -5.719 -28.407 1.00 93.81 275 ILE A C 1
ATOM 2160 O O . ILE A 1 275 ? 7.550 -6.336 -29.319 1.00 93.81 275 ILE A O 1
ATOM 2164 N N . GLY A 1 276 ? 7.430 -5.792 -27.153 1.00 94.56 276 GLY A N 1
ATOM 2165 C CA . GLY A 1 276 ? 8.519 -6.678 -26.781 1.00 94.56 276 GLY A CA 1
ATOM 2166 C C . GLY A 1 276 ? 9.084 -6.400 -25.402 1.00 94.56 276 GLY A C 1
ATOM 2167 O O . GLY A 1 276 ? 8.381 -5.927 -24.510 1.00 94.56 276 GLY A O 1
ATOM 2168 N N . THR A 1 277 ? 10.364 -6.720 -25.229 1.00 95.75 277 THR A N 1
ATOM 2169 C CA . THR A 1 277 ? 11.068 -6.563 -23.957 1.00 95.75 277 THR A CA 1
ATOM 2170 C C . THR A 1 277 ? 12.110 -5.461 -24.029 1.00 95.75 277 THR A C 1
ATOM 2172 O O . THR A 1 277 ? 12.748 -5.243 -25.060 1.00 95.75 277 THR A O 1
ATOM 2175 N N . LEU A 1 278 ? 12.290 -4.762 -22.915 1.00 95.88 278 LEU A N 1
ATOM 2176 C CA . LEU A 1 278 ? 13.221 -3.656 -22.763 1.00 95.88 278 LEU A CA 1
ATOM 2177 C C . LEU A 1 278 ? 13.966 -3.793 -21.437 1.00 95.88 278 LEU A C 1
ATOM 2179 O O . LEU A 1 278 ? 13.375 -4.141 -20.422 1.00 95.88 278 LEU A O 1
ATOM 2183 N N . THR A 1 279 ? 15.258 -3.499 -21.433 1.00 95.56 279 THR A N 1
ATOM 2184 C CA . THR A 1 279 ? 16.084 -3.443 -20.224 1.00 95.56 279 THR A CA 1
ATOM 2185 C C . THR A 1 279 ? 16.866 -2.142 -20.199 1.00 95.56 279 THR A C 1
ATOM 2187 O O . THR A 1 279 ? 17.485 -1.778 -21.201 1.00 95.56 279 THR A O 1
ATOM 2190 N N . TYR A 1 280 ? 16.871 -1.475 -19.052 1.00 94.44 280 TYR A N 1
ATOM 2191 C CA . TYR A 1 280 ? 17.691 -0.310 -18.768 1.00 94.44 280 TYR A CA 1
ATOM 2192 C C . TYR A 1 280 ? 18.654 -0.622 -17.624 1.00 94.44 280 TYR A C 1
ATOM 2194 O O . TYR A 1 280 ? 18.234 -0.917 -16.503 1.00 94.44 280 TYR A O 1
ATOM 2202 N N . ASP A 1 281 ? 19.944 -0.531 -17.932 1.00 88.50 281 ASP A N 1
ATOM 2203 C CA . ASP A 1 281 ? 21.036 -0.614 -16.969 1.00 88.50 281 ASP A CA 1
ATOM 2204 C C . ASP A 1 281 ? 21.433 0.808 -16.555 1.00 88.50 281 ASP A C 1
ATOM 2206 O O . ASP A 1 281 ? 21.983 1.579 -17.351 1.00 88.50 281 ASP A O 1
ATOM 2210 N N . ALA A 1 282 ? 21.144 1.154 -15.299 1.00 78.50 282 ALA A N 1
ATOM 2211 C CA . ALA A 1 282 ? 21.425 2.473 -14.745 1.00 78.50 282 ALA A CA 1
ATOM 2212 C C . ALA A 1 282 ? 22.927 2.760 -14.596 1.00 78.50 282 ALA A C 1
ATOM 2214 O O . ALA A 1 282 ? 23.332 3.916 -14.724 1.00 78.50 282 ALA A O 1
ATOM 2215 N N . ALA A 1 283 ? 23.755 1.739 -14.355 1.00 76.50 283 ALA A N 1
ATOM 2216 C CA . ALA A 1 283 ? 25.197 1.896 -14.191 1.00 76.50 283 ALA A CA 1
ATOM 2217 C C . ALA A 1 283 ? 25.891 2.118 -15.540 1.00 76.50 283 ALA A C 1
ATOM 2219 O O . ALA A 1 283 ? 26.799 2.943 -15.646 1.00 76.50 283 ALA A O 1
ATOM 2220 N N . ALA A 1 284 ? 25.445 1.412 -16.582 1.00 79.62 284 ALA A N 1
ATOM 2221 C CA . ALA A 1 284 ? 25.966 1.573 -17.936 1.00 79.62 284 ALA A CA 1
ATOM 2222 C C . ALA A 1 284 ? 25.316 2.734 -18.710 1.00 79.62 284 ALA A C 1
ATOM 2224 O O . ALA A 1 284 ? 25.843 3.135 -19.750 1.00 79.62 284 ALA A O 1
ATOM 2225 N N . GLY A 1 285 ? 24.164 3.240 -18.252 1.00 79.81 285 GLY A N 1
ATOM 2226 C CA . GLY A 1 285 ? 23.352 4.214 -18.986 1.00 79.81 285 GLY A CA 1
ATOM 2227 C C . GLY A 1 285 ? 22.859 3.665 -20.327 1.00 79.81 285 GLY A C 1
ATOM 2228 O O . GLY A 1 285 ? 22.786 4.404 -21.309 1.00 79.81 285 GLY A O 1
ATOM 2229 N N . ARG A 1 286 ? 22.597 2.353 -20.402 1.00 87.06 286 ARG A N 1
ATOM 2230 C CA . ARG A 1 286 ? 22.269 1.649 -21.650 1.00 87.06 286 ARG A CA 1
ATOM 2231 C C . ARG A 1 286 ? 20.856 1.098 -21.616 1.00 87.06 286 ARG A C 1
ATOM 2233 O O . ARG A 1 286 ? 20.492 0.359 -20.706 1.00 87.06 286 ARG A O 1
ATOM 2240 N N . THR A 1 287 ? 20.116 1.392 -22.679 1.00 91.75 287 THR A N 1
ATOM 2241 C CA . THR A 1 287 ? 18.831 0.763 -22.984 1.00 91.75 287 THR A CA 1
ATOM 2242 C C . THR A 1 287 ? 19.033 -0.265 -24.087 1.00 91.75 287 THR A C 1
ATOM 2244 O O . THR A 1 287 ? 19.625 0.040 -25.122 1.00 91.75 287 THR A O 1
ATOM 2247 N N . ALA A 1 288 ? 18.531 -1.476 -23.880 1.00 93.56 288 ALA A N 1
ATOM 2248 C CA . ALA A 1 288 ? 18.454 -2.510 -24.902 1.00 93.56 288 ALA A CA 1
ATOM 2249 C C . ALA A 1 288 ? 17.004 -2.975 -25.025 1.00 93.56 288 ALA A C 1
ATOM 2251 O O . ALA A 1 288 ? 16.327 -3.154 -24.016 1.00 93.56 288 ALA A O 1
ATOM 2252 N N . ALA A 1 289 ? 16.528 -3.177 -26.251 1.00 93.69 289 ALA A N 1
ATOM 2253 C CA . ALA A 1 289 ? 15.173 -3.646 -26.506 1.00 93.69 289 ALA A CA 1
ATOM 2254 C C . ALA A 1 289 ? 15.167 -4.750 -27.566 1.00 93.69 289 ALA A C 1
ATOM 2256 O O . ALA A 1 289 ? 15.959 -4.731 -28.510 1.00 93.69 289 ALA A O 1
ATOM 2257 N N . LYS A 1 290 ? 14.264 -5.716 -27.402 1.00 95.00 290 LYS A N 1
ATOM 2258 C CA . LYS A 1 290 ? 13.920 -6.733 -28.397 1.00 95.00 290 LYS A CA 1
ATOM 2259 C C . LYS A 1 290 ? 12.459 -6.537 -28.742 1.00 95.00 290 LYS A C 1
ATOM 2261 O O . LYS A 1 290 ? 11.606 -6.721 -27.881 1.00 95.00 290 LYS A O 1
ATOM 2266 N N . VAL A 1 291 ? 12.191 -6.150 -29.981 1.00 93.50 291 VAL A N 1
ATOM 2267 C CA . VAL A 1 291 ? 10.885 -5.636 -30.391 1.00 93.50 291 VAL A CA 1
ATOM 2268 C C . VAL A 1 291 ? 10.401 -6.377 -31.627 1.00 93.50 291 VAL A C 1
ATOM 2270 O O . VAL A 1 291 ? 11.167 -6.608 -32.562 1.00 93.50 291 VAL A O 1
ATOM 2273 N N . VAL A 1 292 ? 9.121 -6.731 -31.625 1.00 93.94 292 VAL A N 1
ATOM 2274 C CA . VAL A 1 292 ? 8.353 -7.017 -32.831 1.00 93.94 292 VAL A CA 1
ATOM 2275 C C . VAL A 1 292 ? 7.646 -5.726 -33.216 1.00 93.94 292 VAL A C 1
ATOM 2277 O O . VAL A 1 292 ? 6.850 -5.199 -32.440 1.00 93.94 292 VAL A O 1
ATOM 2280 N N . MET A 1 293 ? 7.975 -5.221 -34.399 1.00 92.19 293 MET A N 1
ATOM 2281 C CA . MET A 1 293 ? 7.427 -3.986 -34.947 1.00 92.19 293 MET A CA 1
ATOM 2282 C C . MET A 1 293 ? 6.353 -4.326 -35.972 1.00 92.19 293 MET A C 1
ATOM 2284 O O . MET A 1 293 ? 6.611 -5.054 -36.933 1.00 92.19 293 MET A O 1
ATOM 2288 N N . LEU A 1 294 ? 5.158 -3.782 -35.775 1.00 90.69 294 LEU A N 1
ATOM 2289 C CA . LEU A 1 294 ? 4.117 -3.732 -36.788 1.00 90.69 294 LEU A CA 1
ATOM 2290 C C . LEU A 1 294 ? 4.099 -2.319 -37.364 1.00 90.69 294 LEU A C 1
ATOM 2292 O O . LEU A 1 294 ? 4.018 -1.351 -36.613 1.00 90.69 294 LEU A O 1
ATOM 2296 N N . ALA A 1 295 ? 4.179 -2.211 -38.687 1.00 90.31 295 ALA A N 1
ATOM 2297 C CA . ALA A 1 295 ? 4.108 -0.944 -39.398 1.00 90.31 295 ALA A CA 1
ATOM 2298 C C . ALA A 1 295 ? 2.884 -0.945 -40.314 1.00 90.31 295 ALA A C 1
ATOM 2300 O O . ALA A 1 295 ? 2.782 -1.802 -41.193 1.00 90.31 295 ALA A O 1
ATOM 2301 N N . ASP A 1 296 ? 1.986 0.015 -40.115 1.00 88.44 296 ASP A N 1
ATOM 2302 C CA . ASP A 1 296 ? 0.863 0.288 -41.007 1.00 88.44 296 ASP A CA 1
ATOM 2303 C C . ASP A 1 296 ? 1.121 1.604 -41.740 1.00 88.44 296 ASP A C 1
ATOM 2305 O O . ASP A 1 296 ? 1.402 2.641 -41.135 1.00 88.44 296 ASP A O 1
ATOM 2309 N N . PHE A 1 297 ? 1.110 1.549 -43.065 1.00 89.25 297 PHE A N 1
ATOM 2310 C CA . PHE A 1 297 ? 1.345 2.711 -43.902 1.00 89.25 297 PHE A CA 1
ATOM 2311 C C . PHE A 1 297 ? 0.704 2.547 -45.270 1.00 89.25 297 PHE A C 1
ATOM 2313 O O . PHE A 1 297 ? 0.556 1.451 -45.810 1.00 89.25 297 PHE A O 1
ATOM 2320 N N . HIS A 1 298 ? 0.343 3.683 -45.860 1.00 85.12 298 HIS A N 1
ATOM 2321 C CA . HIS A 1 298 ? -0.265 3.700 -47.179 1.00 85.12 298 HIS A CA 1
ATOM 2322 C C . HIS A 1 298 ? 0.738 3.298 -48.262 1.00 85.12 298 HIS A C 1
ATOM 2324 O O . HIS A 1 298 ? 1.791 3.920 -48.422 1.00 85.12 298 HIS A O 1
ATOM 2330 N N . PHE A 1 299 ? 0.343 2.326 -49.078 1.00 84.81 299 PHE A N 1
ATOM 2331 C CA . PHE A 1 299 ? 1.007 1.998 -50.331 1.00 84.81 299 PHE A CA 1
ATOM 2332 C C . PHE A 1 299 ? 0.166 2.465 -51.514 1.00 84.81 299 PHE A C 1
ATOM 2334 O O . PHE A 1 299 ? -1.055 2.579 -51.439 1.00 84.81 299 PHE A O 1
ATOM 2341 N N . HIS A 1 300 ? 0.835 2.737 -52.629 1.00 83.69 300 HIS A N 1
ATOM 2342 C CA . HIS A 1 300 ? 0.156 2.949 -53.898 1.00 83.69 300 HIS A CA 1
ATOM 2343 C C . HIS A 1 300 ? -0.296 1.586 -54.446 1.00 83.69 300 HIS A C 1
ATOM 2345 O O . HIS A 1 300 ? 0.538 0.694 -54.545 1.00 83.69 300 HIS A O 1
ATOM 2351 N N . ASP A 1 301 ? -1.552 1.433 -54.884 1.00 78.31 301 ASP A N 1
ATOM 2352 C CA . ASP A 1 301 ? -2.105 0.133 -55.328 1.00 78.31 301 ASP A CA 1
ATOM 2353 C C . ASP A 1 301 ? -1.249 -0.574 -56.393 1.00 78.31 301 ASP A C 1
ATOM 2355 O O . ASP A 1 301 ? -1.110 -1.787 -56.392 1.00 78.31 301 ASP A O 1
ATOM 2359 N N . LYS A 1 302 ? -0.620 0.195 -57.291 1.00 84.06 302 LYS A N 1
ATOM 2360 C CA . LYS A 1 302 ? 0.327 -0.314 -58.309 1.00 84.06 302 LYS A CA 1
ATOM 2361 C C . LYS A 1 302 ? 1.651 -0.894 -57.764 1.00 84.06 302 LYS A C 1
ATOM 2363 O O . LYS A 1 302 ? 2.462 -1.332 -58.574 1.00 84.06 302 LYS A O 1
ATOM 2368 N N . ALA A 1 303 ? 1.922 -0.797 -56.464 1.00 74.06 303 ALA A N 1
ATOM 2369 C CA . ALA A 1 303 ? 3.148 -1.279 -55.823 1.00 74.06 303 ALA A CA 1
ATOM 2370 C C . ALA A 1 303 ? 2.956 -2.596 -55.041 1.00 74.06 303 ALA A C 1
ATOM 2372 O O . ALA A 1 303 ? 3.944 -3.123 -54.528 1.00 74.06 303 ALA A O 1
ATOM 2373 N N . LEU A 1 304 ? 1.717 -3.098 -54.953 1.00 60.81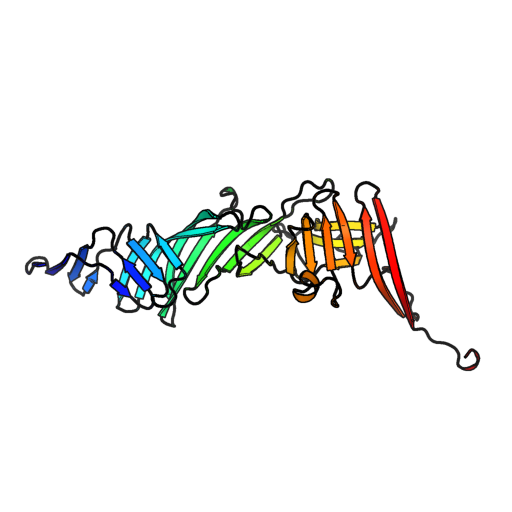 304 LEU A N 1
ATOM 2374 C CA . LEU A 1 304 ? 1.337 -4.408 -54.408 1.00 60.81 304 LEU A CA 1
ATOM 2375 C C . LEU A 1 304 ? 1.140 -5.419 -55.547 1.00 60.81 304 LEU A C 1
ATOM 2377 O O . LEU A 1 304 ? 1.447 -6.609 -55.316 1.00 60.81 304 LEU A O 1
#

Nearest PDB structures (foldseek):
  1wq9-assembly1_B  TM=2.380E-01  e=4.159E+00  Daboia russelii russelii

pLDDT: mean 91.67, std 5.52, range [60.81, 97.75]

Foldseek 3Di:
DADPVQQKDKDAQQQFQQAQQKTKGAPRSIWIAGPPRFTDWGFQIWIQFRPVPSLWIFGRKTKGDPDSLWIKIWGWTWDQAQVRDTDIFTWPIWIADPNSWIKTKTFFDVVNQDALYPFKTWGGMWMDTSVDNFIKGFGWIWGDFDDDPEDGFTWTFIDGADSNWGKTFFAPWTAGPVRATAFAAKWWDPDPPTAIDGYHRGGDPDPPIGHQATAGTIWTQDPVQQKIKGWHPVCVVPVPDATKMWIAHRPQRKIKIFFWGDPVDDPPQKDKTWGFMWIARNVVSDIDTDTDIDIDGDDDPVVD

Mean predicted aligned error: 6.55 Å

Sequence (304 aa):
RYDLKRHLITANEVQYIQVADALVTPDSMRVRIRRNANMDPLTNATITANYVTKYHTIVNATVNIAARRQYSGTGEIDYVDENKKAFRIRLQNVNVDTAYQTYARGRILEDEQFQLSPAFDFFGEVLLEASSKELAFTGSTRIQHGCSGLERNWMPFTARIDPQEIFIPVGDSLADASGSAIAAGVFLTADDPFTTYGTFLSRKREKKDDPVIAGTGLLHYDKGSRAYVISNKDKIRQRDLPGDLVSVNVDDCTISGDGRIRTGMDLGRVELQDIGTLTYDAAAGRTAAKVVMLADFHFHDKAL

Secondary structure (DSSP, 8-state):
-EETTTTEEEEES---EEETTEEEE-TTSEEEE-GGG-BPPEEEEEEEESTTT--EEEEEEEEEEEETTEEEEEEEEEEE-TT--EEEEEEEEEEE-TTS-EEEEEEE-GGG--EEETTEEEEEEEEEETT-SSEEEEEEEEE----TT---PPEEEEEEEBTTB--EEE-SSEE-TTS-EEEEEEEE-SSSS--EEEEEEEE-S-TTPEEEEE--EEEEEETTTTEEEEE-HHHHH-TTSSS-EEEEETTT--EEEEEEE------SSEEEEEEEEEEEETTTTEEEEEEEEEEEE---GGG-

Solvent-accessible surface area (backbone atoms only — not comparable to full-atom values): 16165 Å² total; per-residue (Å²): 92,77,39,83,91,73,45,32,40,40,47,69,80,39,73,58,46,79,38,54,38,28,35,39,26,42,67,79,20,56,49,46,32,37,68,93,71,44,45,62,68,35,59,57,13,35,40,32,24,22,69,84,78,52,64,39,61,31,38,70,12,41,37,39,58,79,45,70,57,35,44,40,31,31,28,31,36,70,48,56,29,68,85,69,50,71,43,80,43,54,26,73,39,32,38,48,50,97,87,35,43,45,34,32,37,26,65,47,53,70,90,68,68,40,57,62,39,98,54,30,39,41,30,33,38,38,40,42,44,39,91,45,82,48,44,33,39,43,34,34,35,29,64,66,70,78,43,83,90,52,56,78,39,42,41,59,43,71,45,61,43,43,47,84,63,56,55,44,68,38,62,94,78,42,44,29,82,86,67,48,49,28,40,31,33,35,30,34,43,75,52,90,77,76,44,72,50,68,34,64,56,8,65,51,96,48,90,76,38,42,63,27,32,62,29,37,43,32,35,32,73,42,78,89,74,46,23,43,37,21,14,47,74,63,27,70,78,38,75,91,44,82,63,39,34,19,33,38,31,51,86,80,43,37,37,38,36,38,27,61,46,42,89,85,73,86,62,84,69,44,50,75,49,34,38,38,40,35,40,32,37,70,90,76,67,42,76,51,72,53,70,51,74,46,77,51,62,87,75,61,79,94,78,114

Radius of gyration: 27.06 Å; Cα contacts (8 Å, |Δi|>4): 770; chains: 1; bounding box: 58×33×106 Å